Protein AF-0000000072650362 (afdb_homodimer)

Nearest PDB structures (foldseek):
  7ob9-assembly1_G  TM=7.330E-01  e=2.748E-08  Homo sapiens
  7aoe-assembly1_G  TM=6.328E-01  e=1.454E-05  Schizosaccharomyces pombe 972h-
  7aoh-assembly1_G  TM=6.065E-01  e=2.618E-04  Vaccinia virus GLV-1h68
  2a1a-assembly1_A  TM=7.579E-01  e=7.696E-03  Saccharomyces cerevisiae
  6rid-assembly1_G  TM=5.799E-01  e=8.846E-01  Vaccinia virus GLV-1h68

Sequence (348 aa):
MDLIRYNDAKKFLVDSLIEECIECRHITLGWQHSGNIGESIRRLVESSIGQFRKQISGVPIALGTIRLLKPIYILEDHNCMHVDFEVQMIVLKVQPGGEKCDGEGEKIISCKAKQVLKHGVVGTVFGNIGMVCSPAPHGIKENDVFKACFMGVKFKNSICQVQTIPLSIKRFSSMDLIRYNDAKKFLVDSLIEECIECRHITLGWQHSGNIGESIRRLVESSIGQFRKQISGVPIALGTIRLLKPIYILEDHNCMHVDFEVQMIVLKVQPGGEKCDGEGEKIISCKAKQVLKHGVVGTVFGNIGMVCSPAPHGIKENDVFKACFMGVKFKNSICQVQTIPLSIKRFSS

Radius of gyration: 24.15 Å; Cα contacts (8 Å, |Δi|>4): 806; chains: 2; bounding box: 40×81×48 Å

Solvent-accessible surface area (backbone atoms only — not comparable to full-atom values): 18679 Å² total; per-residue (Å²): 100,74,65,49,49,36,78,66,52,53,71,49,50,80,40,94,50,32,42,80,45,73,48,80,47,76,48,79,38,54,50,40,38,68,83,28,51,67,54,40,49,50,58,60,53,56,67,41,49,29,23,58,36,78,94,73,48,17,23,36,49,21,60,52,62,72,43,77,45,79,70,77,38,64,50,86,91,66,77,33,41,38,39,38,33,36,36,32,30,38,27,41,59,53,47,88,86,48,58,46,56,79,64,86,66,87,44,72,42,65,33,35,32,63,41,76,52,98,70,13,30,36,21,27,29,82,76,28,30,18,27,37,28,47,56,52,56,87,87,71,48,66,69,38,72,47,65,26,32,53,54,31,63,49,67,59,98,39,33,40,31,35,34,29,29,37,58,77,62,53,68,64,78,103,98,70,63,47,49,35,77,67,50,54,71,47,51,81,40,93,50,32,45,81,46,75,47,79,46,76,48,79,38,54,48,44,37,67,82,29,50,68,54,42,48,49,59,60,54,55,67,40,47,28,24,57,35,76,93,73,47,18,23,36,49,20,60,52,61,71,44,78,43,78,70,76,42,66,50,89,94,39,98,35,41,37,40,35,31,35,37,32,29,39,27,42,59,54,48,88,87,49,60,46,57,80,66,86,66,87,43,73,43,67,33,35,31,63,43,77,51,98,70,14,30,36,21,26,29,80,75,28,31,17,28,38,28,48,55,52,56,87,87,70,48,66,70,36,73,47,65,27,31,54,54,31,64,47,68,58,98,38,33,41,32,35,34,28,30,38,59,78,60,54,68,65,77,103

Secondary structure (DSSP, 8-state):
--PPPHHHHGGGGGSTTEEEEEEEEEEEE-GGGTT-HHHHHHHHHHTTTTB-BGGGTBEEEEEEEEEEEEEEEE-TTT-SEEEEEEEEEEEE---TT-----SSS--EEEEEEEEE-SS-EEEEETTTEEEEESSPPTT--TT-EEEEEEEEEEEETTEEEEEEEEHHHHHHH-/--PPPHHHHGGGGGSTTEEEEEEEEEEEE-GGGTT-HHHHHHHHHHTTTTB-BGGGTBEEEEEEEEEEEEEEEE-TT--SEEEEEEEEEEEE---TT-----SSS--EEEEEEEEE-SS-EEEEETTTEEEEESSPPTT--TT-EEEEEEEEEEEETTEEEEEEEEHHHHHHH-

Organism: Meloidogyne incognita (NCBI:txid6306)

pLDDT: mean 88.14, std 13.91, range [31.48, 98.62]

Foldseek 3Di:
DQADAQVRLVVCVVPPQKDKDKDKDKDWAACVCVVPVPVVVVVVVVVQAQFQDPRVQWHFRYKDDKAWDDDFDADPVPRITMTIIMIITITRRAHVVDDQVPPPDFDKFKWAFADQDPFWTWGDGSRHHIETEGPHPPPDDHGDIDIWTFGGWDDDVRRIYTYTYHPVVVVPVD/DQADAQVRLVVCVVPPQKDKDKDKDKDWAACVCVVPVPVVVVVVVVVQAQFQDPRVQWHFRYKDDKAWDDDFDADPVHNITMTIIMIITITRRAHVVDDQVPPPDFDKFKWAFADQDPFWTWGDGSRHHIETEGPHPPPDDHGDIDIWTFGGWDDDVRRIYTYTYHPVVVVPVD

Structure (mmCIF, N/CA/C/O backbone):
data_AF-0000000072650362-model_v1
#
loop_
_entity.id
_entity.type
_entity.pdbx_description
1 polymer 'Uncharacterized protein'
#
loop_
_atom_site.group_PDB
_atom_site.id
_atom_site.type_symbol
_atom_site.label_atom_id
_atom_site.label_alt_id
_atom_site.label_comp_id
_atom_site.label_asym_id
_atom_site.label_entity_id
_atom_site.label_seq_id
_atom_site.pdbx_PDB_ins_code
_atom_site.Cartn_x
_atom_site.Cartn_y
_atom_site.Cartn_z
_atom_site.occupancy
_atom_site.B_iso_or_equiv
_atom_site.auth_seq_id
_atom_site.auth_comp_id
_atom_site.auth_asym_id
_atom_site.auth_atom_id
_atom_site.pdbx_PDB_model_num
ATOM 1 N N . MET A 1 1 ? 5.465 1.83 11.195 1 49.28 1 MET A N 1
ATOM 2 C CA . MET A 1 1 ? 4.895 3.143 10.898 1 49.28 1 MET A CA 1
ATOM 3 C C . MET A 1 1 ? 4.219 3.734 12.125 1 49.28 1 MET A C 1
ATOM 5 O O . MET A 1 1 ? 3.574 3.016 12.891 1 49.28 1 MET A O 1
ATOM 9 N N . ASP A 1 2 ? 4.707 4.844 12.664 1 67.31 2 ASP A N 1
ATOM 10 C CA . ASP A 1 2 ? 4.203 5.523 13.852 1 67.31 2 ASP A CA 1
ATOM 11 C C . ASP A 1 2 ? 2.873 6.219 13.562 1 67.31 2 ASP A C 1
ATOM 13 O O . ASP A 1 2 ? 2.746 7.43 13.758 1 67.31 2 ASP A O 1
ATOM 17 N N . LEU A 1 3 ? 1.954 5.375 13.023 1 84 3 LEU A N 1
ATOM 18 C CA . LEU A 1 3 ? 0.632 5.934 12.766 1 84 3 LEU A CA 1
ATOM 19 C C . LEU A 1 3 ? -0.17 6.062 14.055 1 84 3 LEU A C 1
ATOM 21 O O . LEU A 1 3 ? -0.095 5.191 14.93 1 84 3 LEU A O 1
ATOM 25 N N . ILE A 1 4 ? -0.751 7.172 14.203 1 92.06 4 ILE A N 1
ATOM 26 C CA . ILE A 1 4 ? -1.614 7.344 15.367 1 92.06 4 ILE A CA 1
ATOM 27 C C . ILE A 1 4 ? -2.729 6.301 15.344 1 92.06 4 ILE A C 1
ATOM 29 O O . ILE A 1 4 ? -3.262 5.977 14.281 1 92.06 4 ILE A O 1
ATOM 33 N N . ARG A 1 5 ? -3.061 5.793 16.5 1 94.25 5 ARG A N 1
ATOM 34 C CA . ARG A 1 5 ? -4.125 4.805 16.625 1 94.25 5 ARG A CA 1
ATOM 35 C C . ARG A 1 5 ? -5.5 5.461 16.531 1 94.25 5 ARG A C 1
ATOM 37 O O . ARG A 1 5 ? -5.656 6.633 16.875 1 94.25 5 ARG A O 1
ATOM 44 N N . TYR A 1 6 ? -6.445 4.703 16.078 1 97.25 6 TYR A N 1
ATOM 45 C CA . TYR A 1 6 ? -7.812 5.164 15.875 1 97.25 6 TYR A CA 1
ATOM 46 C C . TYR A 1 6 ? -8.367 5.809 17.141 1 97.25 6 TYR A C 1
ATOM 48 O O . TYR A 1 6 ? -8.867 6.938 17.109 1 97.25 6 TYR A O 1
ATOM 56 N N . ASN A 1 7 ? -8.234 5.16 18.219 1 97.06 7 ASN A N 1
ATOM 57 C CA . ASN A 1 7 ? -8.805 5.652 19.469 1 97.06 7 ASN A CA 1
ATOM 58 C C . ASN A 1 7 ? -8.109 6.93 19.938 1 97.06 7 ASN A C 1
ATOM 60 O O . ASN A 1 7 ? -8.742 7.805 20.531 1 97.06 7 ASN A O 1
ATOM 64 N N . ASP A 1 8 ? -6.836 7.027 19.75 1 97.06 8 ASP A N 1
ATOM 65 C CA . ASP A 1 8 ? -6.117 8.25 20.094 1 97.06 8 ASP A CA 1
ATOM 66 C C . ASP A 1 8 ? -6.531 9.398 19.172 1 97.06 8 ASP A C 1
ATOM 68 O O . ASP A 1 8 ? -6.613 10.547 19.609 1 97.06 8 ASP A O 1
ATOM 72 N N . ALA A 1 9 ? -6.812 9.078 17.969 1 97.75 9 ALA A N 1
ATOM 73 C CA . ALA A 1 9 ? -7.156 10.094 16.984 1 97.75 9 ALA A CA 1
ATOM 74 C C . ALA A 1 9 ? -8.531 10.688 17.266 1 97.75 9 ALA A C 1
ATOM 76 O O . ALA A 1 9 ? -8.867 11.758 16.75 1 97.75 9 ALA A O 1
ATOM 77 N N . LYS A 1 10 ? -9.328 10.047 18 1 97.62 10 LYS A N 1
ATOM 78 C CA . LYS A 1 10 ? -10.672 10.539 18.312 1 97.62 10 LYS A CA 1
ATOM 79 C C . LYS A 1 10 ? -10.609 11.867 19.062 1 97.62 10 LYS A C 1
ATOM 81 O O . LYS A 1 10 ? -11.57 12.641 19.031 1 97.62 10 LYS A O 1
ATOM 86 N N . LYS A 1 11 ? -9.508 12.125 19.75 1 97.25 11 LYS A N 1
ATOM 87 C CA . LYS A 1 11 ? -9.344 13.398 20.453 1 97.25 11 LYS A CA 1
ATOM 88 C C . LYS A 1 11 ? -9.453 14.578 19.5 1 97.25 11 LYS A C 1
ATOM 90 O O . LYS A 1 11 ? -9.773 15.695 19.906 1 97.25 11 LYS A O 1
ATOM 95 N N . PHE A 1 12 ? -9.211 14.312 18.25 1 96.94 12 PHE A N 1
ATOM 96 C CA . PHE A 1 12 ? -9.242 15.391 17.266 1 96.94 12 PHE A CA 1
ATOM 97 C C . PHE A 1 12 ? -10.672 15.695 16.844 1 96.94 12 PHE A C 1
ATOM 99 O O . PHE A 1 12 ? -10.922 16.688 16.156 1 96.94 12 PHE A O 1
ATOM 106 N N . LEU A 1 13 ? -11.641 14.922 17.219 1 97.25 13 LEU A N 1
ATOM 107 C CA . LEU A 1 13 ? -13.023 15.086 16.781 1 97.25 13 LEU A CA 1
ATOM 108 C C . LEU A 1 13 ? -13.609 16.391 17.312 1 97.25 13 LEU A C 1
ATOM 110 O O . LEU A 1 13 ? -14.648 16.844 16.844 1 97.25 13 LEU A O 1
ATOM 114 N N . VAL A 1 14 ? -12.945 16.984 18.297 1 95.25 14 VAL A N 1
ATOM 115 C CA . VAL A 1 14 ? -13.383 18.281 18.844 1 95.25 14 VAL A CA 1
ATOM 116 C C . VAL A 1 14 ? -13.203 19.359 17.781 1 95.25 14 VAL A C 1
ATOM 118 O O . VAL A 1 14 ? -13.875 20.391 17.812 1 95.25 14 VAL A O 1
ATOM 121 N N . ASP A 1 15 ? -12.297 19.125 16.859 1 93.12 15 ASP A N 1
ATOM 122 C CA . ASP A 1 15 ? -12.023 20.078 15.781 1 93.12 15 ASP A CA 1
ATOM 123 C C . ASP A 1 15 ? -13.086 19.984 14.688 1 93.12 15 ASP A C 1
ATOM 125 O O . ASP A 1 15 ? -13.461 18.891 14.273 1 93.12 15 ASP A O 1
ATOM 129 N N . SER A 1 16 ? -13.531 21.125 14.164 1 92.56 16 SER A N 1
ATOM 130 C CA . SER A 1 16 ? -14.625 21.188 13.203 1 92.56 16 SER A CA 1
ATOM 131 C C . SER A 1 16 ? -14.234 20.578 11.859 1 92.56 16 SER A C 1
ATOM 133 O O . SER A 1 16 ? -15.094 20.266 11.031 1 92.56 16 SER A O 1
ATOM 135 N N . LEU A 1 17 ? -12.961 20.328 11.641 1 93.38 17 LEU A N 1
ATOM 136 C CA . LEU A 1 17 ? -12.492 19.812 10.367 1 93.38 17 LEU A CA 1
ATOM 137 C C . LEU A 1 17 ? -12.438 18.281 10.398 1 93.38 17 LEU A C 1
ATOM 139 O O . LEU A 1 17 ? -12.203 17.641 9.367 1 93.38 17 LEU A O 1
ATOM 143 N N . ILE A 1 18 ? -12.57 17.719 11.602 1 96.56 18 ILE A N 1
ATOM 144 C CA . ILE A 1 18 ? -12.344 16.281 11.773 1 96.56 18 ILE A CA 1
ATOM 145 C C . ILE A 1 18 ? -13.672 15.57 11.977 1 96.56 18 ILE A C 1
ATOM 147 O O . ILE A 1 18 ? -14.516 16.016 12.758 1 96.56 18 ILE A O 1
ATOM 151 N N . GLU A 1 19 ? -13.797 14.531 11.203 1 97.81 19 GLU A N 1
ATOM 152 C CA . GLU A 1 19 ? -15.016 13.727 11.312 1 97.81 19 GLU A CA 1
ATOM 153 C C . GLU A 1 19 ? -14.688 12.234 11.344 1 97.81 19 GLU A C 1
ATOM 155 O O . GLU A 1 19 ? -13.648 11.812 10.836 1 97.81 19 GLU A O 1
ATOM 160 N N . GLU A 1 20 ? -15.609 11.453 11.992 1 98.31 20 GLU A N 1
ATOM 161 C CA . GLU A 1 20 ? -15.57 10 11.898 1 98.31 20 GLU A CA 1
ATOM 162 C C . GLU A 1 20 ? -16.438 9.5 10.742 1 98.31 20 GLU A C 1
ATOM 164 O O . GLU A 1 20 ? -17.578 9.914 10.586 1 98.31 20 GLU A O 1
ATOM 169 N N . CYS A 1 21 ? -15.82 8.672 9.906 1 97.19 21 CYS A N 1
ATOM 170 C CA . CYS A 1 21 ? -16.531 8.211 8.719 1 97.19 21 CYS A CA 1
ATOM 171 C C . CYS A 1 21 ? -16.359 6.707 8.531 1 97.19 21 CYS A C 1
ATOM 173 O O . CYS A 1 21 ? -15.445 6.105 9.094 1 97.19 21 CYS A O 1
ATOM 175 N N . ILE A 1 22 ? -17.297 6.164 7.871 1 97.62 22 ILE A N 1
ATOM 176 C CA . ILE A 1 22 ? -17.203 4.789 7.395 1 97.62 22 ILE A CA 1
ATOM 177 C C . ILE A 1 22 ? -17.234 4.766 5.867 1 97.62 22 ILE A C 1
ATOM 179 O O . ILE A 1 22 ? -18.094 5.391 5.25 1 97.62 22 ILE A O 1
ATOM 183 N N . GLU A 1 23 ? -16.312 4.148 5.281 1 97.69 23 GLU A N 1
ATOM 184 C CA . GLU A 1 23 ? -16.25 4.023 3.826 1 97.69 23 GLU A CA 1
ATOM 185 C C . GLU A 1 23 ? -16.375 2.566 3.393 1 97.69 23 GLU A C 1
ATOM 187 O O . GLU A 1 23 ? -15.766 1.68 3.992 1 97.69 23 GLU A O 1
ATOM 192 N N . CYS A 1 24 ? -17.219 2.318 2.379 1 97 24 CYS A N 1
ATOM 193 C CA . CYS A 1 24 ? -17.266 1.014 1.728 1 97 24 CYS A CA 1
ATOM 194 C C . CYS A 1 24 ? -16.312 0.961 0.54 1 97 24 CYS A C 1
ATOM 196 O O . CYS A 1 24 ? -16.375 1.808 -0.354 1 97 24 CYS A O 1
ATOM 198 N N . ARG A 1 25 ? -15.484 -0.009 0.586 1 96.62 25 ARG A N 1
ATOM 199 C CA . ARG A 1 25 ? -14.492 -0.145 -0.477 1 96.62 25 ARG A CA 1
ATOM 200 C C . ARG A 1 25 ? -14.547 -1.536 -1.101 1 96.62 25 ARG A C 1
ATOM 202 O O . ARG A 1 25 ? -15.094 -2.469 -0.505 1 96.62 25 ARG A O 1
ATOM 209 N N . HIS A 1 26 ? -14.109 -1.59 -2.334 1 94.75 26 HIS A N 1
ATOM 210 C CA . HIS A 1 26 ? -13.906 -2.836 -3.064 1 94.75 26 HIS A CA 1
ATOM 211 C C . HIS A 1 26 ? -12.438 -3.014 -3.443 1 94.75 26 HIS A C 1
ATOM 213 O O . HIS A 1 26 ? -11.781 -2.062 -3.875 1 94.75 26 HIS A O 1
ATOM 219 N N . ILE A 1 27 ? -11.914 -4.168 -3.213 1 93.62 27 ILE A N 1
ATOM 220 C CA . ILE A 1 27 ? -10.539 -4.426 -3.621 1 93.62 27 ILE A CA 1
ATOM 221 C C . ILE A 1 27 ? -10.438 -5.809 -4.262 1 93.62 27 ILE A C 1
ATOM 223 O O . ILE A 1 27 ? -11.188 -6.723 -3.895 1 93.62 27 ILE A O 1
ATOM 227 N N . THR A 1 28 ? -9.578 -5.875 -5.27 1 92.38 28 THR A N 1
ATOM 228 C CA . THR A 1 28 ? -9.195 -7.148 -5.867 1 92.38 28 THR A CA 1
ATOM 229 C C . THR A 1 28 ? -7.863 -7.633 -5.301 1 92.38 28 THR A C 1
ATOM 231 O O . THR A 1 28 ? -6.875 -6.895 -5.309 1 92.38 28 THR A O 1
ATOM 234 N N . LEU A 1 29 ? -7.828 -8.859 -4.77 1 92.06 29 LEU A N 1
ATOM 235 C CA . LEU A 1 29 ? -6.633 -9.422 -4.148 1 92.06 29 LEU A CA 1
ATOM 236 C C . LEU A 1 29 ? -6.195 -10.695 -4.863 1 92.06 29 LEU A C 1
ATOM 238 O O . LEU A 1 29 ? -7.031 -11.516 -5.25 1 92.06 29 LEU A O 1
ATOM 242 N N . GLY A 1 30 ? -4.918 -10.805 -5.059 1 90.12 30 GLY A N 1
ATOM 243 C CA . GLY A 1 30 ? -4.395 -12.078 -5.512 1 90.12 30 GLY A CA 1
ATOM 244 C C . GLY A 1 30 ? -4.445 -13.156 -4.445 1 90.12 30 GLY A C 1
ATOM 245 O O . GLY A 1 30 ? -4.75 -12.875 -3.283 1 90.12 30 GLY A O 1
ATOM 246 N N . TRP A 1 31 ? -4.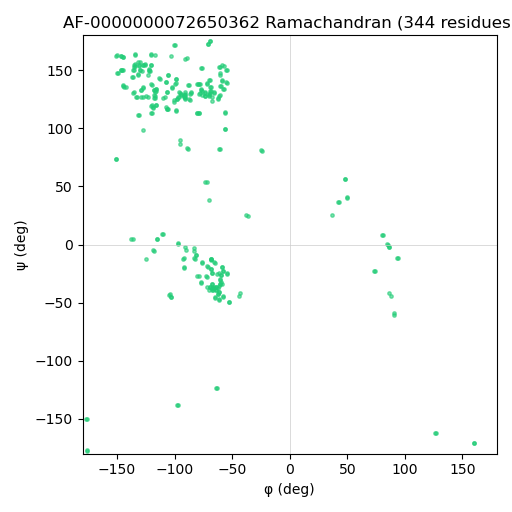156 -14.266 -4.785 1 88.5 31 TRP A N 1
ATOM 247 C CA . TRP A 1 31 ? -4.32 -15.422 -3.906 1 88.5 31 TRP A CA 1
ATOM 248 C C . TRP A 1 31 ? -3.219 -15.469 -2.854 1 88.5 31 TRP A C 1
ATOM 250 O O . TRP A 1 31 ? -3.316 -16.203 -1.872 1 88.5 31 TRP A O 1
ATOM 260 N N . GLN A 1 32 ? -2.133 -14.688 -3.068 1 84.12 32 GLN A N 1
ATOM 261 C CA . GLN A 1 32 ? -1.099 -14.57 -2.045 1 84.12 32 GLN A CA 1
ATOM 262 C C . GLN A 1 32 ? -1.676 -14.031 -0.739 1 84.12 32 GLN A C 1
ATOM 264 O O . GLN A 1 32 ? -1.082 -14.211 0.327 1 84.12 32 GLN A O 1
ATOM 269 N N . HIS A 1 33 ? -2.809 -13.422 -0.833 1 89.62 33 HIS A N 1
ATOM 270 C CA . HIS A 1 33 ? -3.408 -12.789 0.335 1 89.62 33 HIS A CA 1
ATOM 271 C C . HIS A 1 33 ? -4.438 -13.703 0.991 1 89.62 33 HIS A C 1
ATOM 273 O O . HIS A 1 33 ? -5.059 -13.328 1.991 1 89.62 33 HIS A O 1
ATOM 279 N N . SER A 1 34 ? -4.691 -14.891 0.535 1 86.88 34 SER A N 1
ATOM 280 C CA . SER A 1 34 ? -5.805 -15.742 0.943 1 86.88 34 SER A CA 1
ATOM 281 C C . SER A 1 34 ? -5.645 -16.219 2.385 1 86.88 34 SER A C 1
ATOM 283 O O . SER A 1 34 ? -6.625 -16.547 3.047 1 86.88 34 SER A O 1
ATOM 285 N 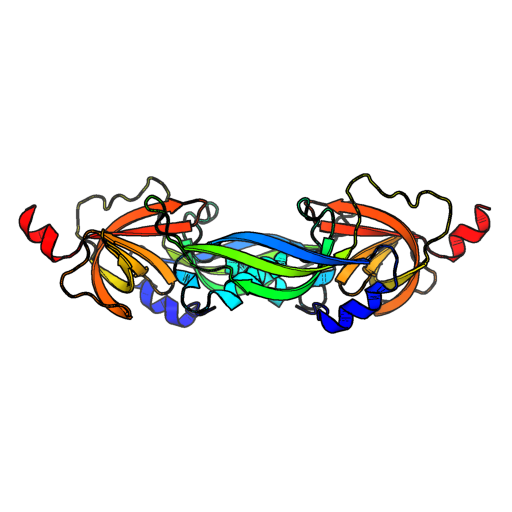N . GLY A 1 35 ? -4.488 -16.203 2.914 1 82.12 35 GLY A N 1
ATOM 286 C CA . GLY A 1 35 ? -4.266 -16.703 4.258 1 82.12 35 GLY A CA 1
ATOM 287 C C . GLY A 1 35 ? -4.652 -15.719 5.34 1 82.12 35 GLY A C 1
ATOM 288 O O . GLY A 1 35 ? -4.93 -16.109 6.477 1 82.12 35 GLY A O 1
ATOM 289 N N . ASN A 1 36 ? -4.605 -14.492 5.031 1 86.44 36 ASN A N 1
ATOM 290 C CA . ASN A 1 36 ? -4.953 -13.445 5.984 1 86.44 36 ASN A CA 1
ATOM 291 C C . ASN A 1 36 ? -5.508 -12.211 5.281 1 86.44 36 ASN A C 1
ATOM 293 O O . ASN A 1 36 ? -4.875 -11.156 5.281 1 86.44 36 ASN A O 1
ATOM 297 N N . ILE A 1 37 ? -6.633 -12.391 4.871 1 88.44 37 ILE A N 1
ATOM 298 C CA . ILE A 1 37 ? -7.262 -11.375 4.031 1 88.44 37 ILE A CA 1
ATOM 299 C C . ILE A 1 37 ? -7.445 -10.086 4.836 1 88.44 37 ILE A C 1
ATOM 301 O O . ILE A 1 37 ? -7.199 -8.992 4.328 1 88.44 37 ILE A O 1
ATOM 305 N N . GLY A 1 38 ? -7.805 -10.188 6.109 1 88.69 38 GLY A N 1
ATOM 306 C CA . GLY A 1 38 ? -8.023 -9.016 6.953 1 88.69 38 GLY A CA 1
ATOM 307 C C . GLY A 1 38 ? -6.777 -8.164 7.121 1 88.69 38 GLY A C 1
ATOM 308 O O . GLY A 1 38 ? -6.828 -6.949 6.945 1 88.69 38 GLY A O 1
ATOM 309 N N . GLU A 1 39 ? -5.738 -8.812 7.414 1 89.62 39 GLU A N 1
ATOM 310 C CA . GLU A 1 39 ? -4.48 -8.102 7.605 1 89.62 39 GLU A CA 1
ATOM 311 C C . GLU A 1 39 ? -3.986 -7.488 6.301 1 89.62 39 GLU A C 1
ATOM 313 O O . GLU A 1 39 ? -3.443 -6.383 6.293 1 89.62 39 GLU A O 1
ATOM 318 N N . SER A 1 40 ? -4.188 -8.242 5.281 1 90.38 40 SER A N 1
ATOM 319 C CA . SER A 1 40 ? -3.777 -7.734 3.975 1 90.38 40 SER A CA 1
ATOM 320 C C . SER A 1 40 ? -4.551 -6.473 3.605 1 90.38 40 SER A C 1
ATOM 322 O O . SER A 1 40 ? -3.965 -5.496 3.133 1 90.38 40 SER A O 1
ATOM 324 N N . ILE A 1 41 ? -5.746 -6.504 3.852 1 93.19 41 ILE A N 1
ATOM 325 C CA . ILE A 1 41 ? -6.594 -5.355 3.553 1 93.19 41 ILE A CA 1
ATOM 326 C C . ILE A 1 41 ? -6.18 -4.164 4.414 1 93.19 41 ILE A C 1
ATOM 328 O O . ILE A 1 41 ? -6.07 -3.039 3.92 1 93.19 41 ILE A O 1
ATOM 332 N N . ARG A 1 42 ? -5.977 -4.43 5.668 1 93 42 ARG A N 1
ATOM 333 C CA . ARG A 1 42 ? -5.578 -3.342 6.555 1 93 42 ARG A CA 1
ATOM 334 C C . ARG A 1 42 ? -4.293 -2.682 6.066 1 93 42 ARG A C 1
ATOM 336 O O . ARG A 1 42 ? -4.207 -1.453 6 1 93 42 ARG A O 1
ATOM 343 N N . ARG A 1 43 ? -3.363 -3.494 5.691 1 90 43 ARG A N 1
ATOM 344 C CA . ARG A 1 43 ? -2.094 -2.961 5.207 1 90 43 ARG A CA 1
ATOM 345 C C . ARG A 1 43 ? -2.297 -2.113 3.957 1 90 43 ARG A C 1
ATOM 347 O O . ARG A 1 43 ? -1.69 -1.049 3.816 1 90 43 ARG A O 1
ATOM 354 N N . LEU A 1 44 ? -3.125 -2.586 3.127 1 91.62 44 LEU A N 1
ATOM 355 C CA . LEU A 1 44 ? -3.369 -1.869 1.88 1 91.62 44 LEU A CA 1
ATOM 356 C C . LEU A 1 44 ? -4.102 -0.559 2.141 1 91.62 44 LEU A C 1
ATOM 358 O O . LEU A 1 44 ? -3.789 0.466 1.528 1 91.62 44 LEU A O 1
ATOM 362 N N . VAL A 1 45 ? -4.969 -0.564 3.064 1 94.56 45 VAL A N 1
ATOM 363 C CA . VAL A 1 45 ? -5.777 0.617 3.352 1 94.56 45 VAL A CA 1
ATOM 364 C C . VAL A 1 45 ? -4.941 1.637 4.125 1 94.56 45 VAL A C 1
ATOM 366 O O . VAL A 1 45 ? -5.141 2.846 3.982 1 94.56 45 VAL A O 1
ATOM 369 N N . GLU A 1 46 ? -4.062 1.155 4.918 1 92.56 46 GLU A N 1
ATOM 370 C CA . GLU A 1 46 ? -3.211 2.035 5.719 1 92.56 46 GLU A CA 1
ATOM 371 C C . GLU A 1 46 ? -2.395 2.967 4.828 1 92.56 46 GLU A C 1
ATOM 373 O O . GLU A 1 46 ? -2.035 4.07 5.242 1 92.56 46 GLU A O 1
ATOM 378 N N . SER A 1 47 ? -2.172 2.514 3.674 1 91.88 47 SER A N 1
ATOM 379 C CA . SER A 1 47 ? -1.396 3.35 2.762 1 91.88 47 SER A CA 1
ATOM 380 C C . SER A 1 47 ? -2.178 4.594 2.354 1 91.88 47 SER A C 1
ATOM 382 O O . SER A 1 47 ? -1.605 5.543 1.816 1 91.88 47 SER A O 1
ATOM 384 N N . SER A 1 48 ? -3.41 4.637 2.627 1 93.56 48 SER A N 1
ATOM 385 C CA . SER A 1 48 ? -4.234 5.785 2.264 1 93.56 48 SER A CA 1
ATOM 386 C C . SER A 1 48 ? -4.117 6.898 3.299 1 93.56 48 SER A C 1
ATOM 388 O O . SER A 1 48 ? -4.555 8.023 3.059 1 93.56 48 SER A O 1
ATOM 390 N N . ILE A 1 49 ? -3.537 6.602 4.402 1 94.69 49 ILE A N 1
ATOM 391 C CA . ILE A 1 49 ? -3.4 7.609 5.445 1 94.69 49 ILE A CA 1
ATOM 392 C C . ILE A 1 49 ? -2.572 8.781 4.922 1 94.69 49 ILE A C 1
ATOM 394 O O . ILE A 1 49 ? -1.5 8.586 4.344 1 94.69 49 ILE A O 1
ATOM 398 N N . GLY A 1 50 ? -3.133 9.969 5.086 1 95 50 GLY A N 1
ATOM 399 C CA . GLY A 1 50 ? -2.439 11.164 4.648 1 95 50 GLY A CA 1
ATOM 400 C C . GLY A 1 50 ? -2.684 11.5 3.188 1 95 50 GLY A C 1
ATOM 401 O O . GLY A 1 50 ? -2.225 12.531 2.693 1 95 50 GLY A O 1
ATOM 402 N N . GLN A 1 51 ? -3.459 10.602 2.543 1 95.25 51 GLN A N 1
ATOM 403 C CA . GLN A 1 51 ? -3.768 10.812 1.133 1 95.25 51 GLN A CA 1
ATOM 404 C C . GLN A 1 51 ? -5.219 11.242 0.946 1 95.25 51 GLN A C 1
ATOM 406 O O . GLN A 1 51 ? -6.121 10.703 1.591 1 95.25 51 GLN A O 1
ATOM 411 N N . PHE A 1 52 ? -5.383 12.18 0.044 1 95.75 52 PHE A N 1
ATOM 412 C CA . PHE A 1 52 ? -6.742 12.625 -0.253 1 95.75 52 PHE A CA 1
ATOM 413 C C . PHE A 1 52 ? -7.543 11.5 -0.905 1 95.75 52 PHE A C 1
ATOM 415 O O . PHE A 1 52 ? -7.059 10.836 -1.825 1 95.75 52 PHE A O 1
ATOM 422 N N . ARG A 1 53 ? -8.711 11.273 -0.384 1 96 53 ARG A N 1
ATOM 423 C CA . ARG A 1 53 ? -9.656 10.328 -0.967 1 96 53 ARG A CA 1
ATOM 424 C C . ARG A 1 53 ? -10.922 11.047 -1.436 1 96 53 ARG A C 1
ATOM 426 O O . ARG A 1 53 ? -11.633 11.648 -0.631 1 96 53 ARG A O 1
ATOM 433 N N . LYS A 1 54 ? -11.18 10.945 -2.66 1 93.62 54 LYS A N 1
ATOM 434 C CA . LYS A 1 54 ? -12.328 11.617 -3.258 1 93.62 54 LYS A CA 1
ATOM 435 C C . LYS A 1 54 ? -13.641 11.047 -2.729 1 93.62 54 LYS A C 1
ATOM 437 O O . LYS A 1 54 ? -14.602 11.781 -2.494 1 93.62 54 LYS A O 1
ATOM 442 N N . GLN A 1 55 ? -13.68 9.711 -2.496 1 94.81 55 GLN A N 1
ATOM 443 C CA . GLN A 1 55 ? -14.906 9.016 -2.104 1 94.81 55 GLN A CA 1
ATOM 444 C C . GLN A 1 55 ? -15.445 9.562 -0.785 1 94.81 55 GLN A C 1
ATOM 446 O O . GLN A 1 55 ? -16.656 9.602 -0.575 1 94.81 55 GLN A O 1
ATOM 451 N N . ILE A 1 56 ? -14.578 10.016 0.046 1 96 56 ILE A N 1
ATOM 452 C CA . ILE A 1 56 ? -15.039 10.531 1.332 1 96 56 ILE A CA 1
ATOM 453 C C . ILE A 1 56 ? -14.75 12.023 1.43 1 96 56 ILE A C 1
ATOM 455 O O . ILE A 1 56 ? -14.945 12.633 2.482 1 96 56 ILE A O 1
ATOM 459 N N . SER A 1 57 ? -14.258 12.609 0.39 1 94.12 57 SER A N 1
ATOM 460 C CA . SER A 1 57 ? -13.898 14.023 0.344 1 94.12 57 SER A CA 1
ATOM 461 C C . SER A 1 57 ? -13.062 14.414 1.558 1 94.12 57 SER A C 1
ATOM 463 O O . SER A 1 57 ? -13.414 15.352 2.277 1 94.12 57 SER A O 1
ATOM 465 N N . GLY A 1 58 ? -11.945 13.688 1.717 1 96.19 58 GLY A N 1
ATOM 466 C CA . GLY A 1 58 ? -11.133 13.953 2.891 1 96.19 58 GLY A CA 1
ATOM 467 C C . GLY A 1 58 ? -9.852 13.141 2.928 1 96.19 58 GLY A C 1
ATOM 468 O O . GLY A 1 58 ? -9.547 12.414 1.982 1 96.19 58 GLY A O 1
ATOM 469 N N . VAL A 1 59 ? -9.125 13.336 4.02 1 96.94 59 VAL A N 1
ATOM 470 C CA . VAL A 1 59 ? -7.824 12.711 4.219 1 96.94 59 VAL A CA 1
ATOM 471 C C . VAL A 1 59 ? -7.852 11.836 5.469 1 96.94 59 VAL A C 1
ATOM 473 O O . VAL A 1 59 ? -7.961 12.344 6.59 1 96.94 59 VAL A O 1
ATOM 476 N N . PRO A 1 60 ? -7.73 10.508 5.281 1 97.31 60 PRO A N 1
ATOM 477 C CA . PRO A 1 60 ? -7.703 9.648 6.465 1 97.31 60 PRO A CA 1
ATOM 478 C C . PRO A 1 60 ? -6.539 9.961 7.398 1 97.31 60 PRO A C 1
ATOM 480 O O . PRO A 1 60 ? -5.41 10.156 6.941 1 97.31 60 PRO A O 1
ATOM 483 N N . ILE A 1 61 ? -6.801 10 8.68 1 97.44 61 ILE A N 1
ATOM 484 C CA . ILE A 1 61 ? -5.82 10.219 9.734 1 97.44 61 ILE A CA 1
ATOM 485 C C . ILE A 1 61 ? -5.496 8.891 10.422 1 97.44 61 ILE A C 1
ATOM 487 O O . ILE A 1 61 ? -4.328 8.57 10.641 1 97.44 61 ILE A O 1
ATOM 491 N N . ALA A 1 62 ? -6.535 8.172 10.703 1 97.38 62 ALA A N 1
ATOM 492 C CA . ALA A 1 62 ? -6.41 6.906 11.422 1 97.38 62 ALA A CA 1
ATOM 493 C C . ALA A 1 62 ? -7.504 5.926 11.008 1 97.38 62 ALA A C 1
ATOM 495 O O . ALA A 1 62 ? -8.625 6.336 10.695 1 97.38 62 ALA A O 1
ATOM 496 N N . LEU A 1 63 ? -7.105 4.695 11.055 1 96.88 63 LEU A N 1
ATOM 497 C CA . LEU A 1 63 ? -8.047 3.643 10.688 1 96.88 63 LEU A CA 1
ATOM 498 C C . LEU A 1 63 ? -8.609 2.963 11.93 1 96.88 63 LEU A C 1
ATOM 500 O O . LEU A 1 63 ? -7.879 2.691 12.883 1 96.88 63 LEU A O 1
ATOM 504 N N . GLY A 1 64 ? -9.906 2.779 11.891 1 97.19 64 GLY A N 1
ATOM 505 C CA . GLY A 1 64 ? -10.57 1.983 12.906 1 97.19 64 GLY A CA 1
ATOM 506 C C . GLY A 1 64 ? -10.82 0.552 12.477 1 97.19 64 GLY A C 1
ATOM 507 O O . GLY A 1 64 ? -9.945 -0.088 11.891 1 97.19 64 GLY A O 1
ATOM 508 N N . THR A 1 65 ? -11.93 0.044 12.758 1 96.75 65 THR A N 1
ATOM 509 C CA . THR A 1 65 ? -12.297 -1.335 12.461 1 96.75 65 THR A CA 1
ATOM 510 C C . THR A 1 65 ? -12.523 -1.522 10.961 1 96.75 65 THR A C 1
ATOM 512 O O . THR A 1 65 ? -13.102 -0.656 10.297 1 96.75 65 THR A O 1
ATOM 515 N N . ILE A 1 66 ? -12.031 -2.645 10.5 1 95.62 66 ILE A N 1
ATOM 516 C CA . ILE A 1 66 ? -12.328 -3.09 9.148 1 95.62 66 ILE A CA 1
ATOM 517 C C . ILE A 1 66 ? -13.242 -4.309 9.195 1 95.62 66 ILE A C 1
ATOM 519 O O . ILE A 1 66 ? -12.938 -5.297 9.859 1 95.62 66 ILE A O 1
ATOM 523 N N . ARG A 1 67 ? -14.32 -4.191 8.492 1 95.25 67 ARG A N 1
ATOM 524 C CA . ARG A 1 67 ? -15.297 -5.273 8.461 1 95.25 67 ARG A CA 1
ATOM 525 C C . ARG A 1 67 ? -15.469 -5.816 7.043 1 95.25 67 ARG A C 1
ATOM 527 O O . ARG A 1 67 ? -15.859 -5.078 6.137 1 95.25 67 ARG A O 1
ATOM 534 N N . LEU A 1 68 ? -15.156 -7.055 6.855 1 93.06 68 LEU A N 1
ATOM 535 C CA . LEU A 1 68 ? -15.375 -7.699 5.566 1 93.06 68 LEU A CA 1
ATOM 536 C C . LEU A 1 68 ? -16.859 -7.898 5.305 1 93.06 68 LEU A C 1
ATOM 538 O O . LEU A 1 68 ? -17.594 -8.344 6.188 1 93.06 68 LEU A O 1
ATOM 542 N N . LEU A 1 69 ? -17.25 -7.426 4.078 1 90.25 69 LEU A N 1
ATOM 543 C CA . LEU A 1 69 ? -18.641 -7.613 3.705 1 90.25 69 LEU A CA 1
ATOM 544 C C . LEU A 1 69 ? -18.812 -8.875 2.861 1 90.25 69 LEU A C 1
ATOM 546 O O . LEU A 1 69 ? -18.156 -9.031 1.835 1 90.25 69 LEU A O 1
ATOM 550 N N . LYS A 1 70 ? -19 -10.094 3.424 1 74.31 70 LYS A N 1
ATOM 551 C CA . LYS A 1 70 ? -19.141 -11.406 2.797 1 74.31 70 LYS A CA 1
ATOM 552 C C . LYS A 1 70 ? -20.312 -11.414 1.807 1 74.31 70 LYS A C 1
ATOM 554 O O . LYS A 1 70 ? -21.219 -10.578 1.892 1 74.31 70 LYS A O 1
ATOM 559 N N . PRO A 1 71 ? -19.984 -12.398 0.887 1 75.88 71 PRO A N 1
ATOM 560 C CA . PRO A 1 71 ? -18.875 -13.344 0.752 1 75.88 71 PRO A CA 1
ATOM 561 C C . PRO A 1 71 ? -17.719 -12.781 -0.073 1 75.88 71 PRO A C 1
ATOM 563 O O . PRO A 1 71 ? -17.875 -11.773 -0.766 1 75.88 71 PRO A O 1
ATOM 566 N N . ILE A 1 72 ? -16.547 -13.336 0.075 1 78 72 ILE A N 1
ATOM 567 C CA . ILE A 1 72 ? -15.469 -13.219 -0.899 1 78 72 ILE A CA 1
ATOM 568 C C . ILE A 1 72 ? -15.844 -13.953 -2.182 1 78 72 ILE A C 1
ATOM 570 O O . ILE A 1 72 ? -16.297 -15.094 -2.137 1 78 72 ILE A O 1
ATOM 574 N N . TYR A 1 73 ? -15.805 -13.234 -3.201 1 78.38 73 TYR A N 1
ATOM 575 C CA . TYR A 1 73 ? -16.219 -13.93 -4.414 1 78.38 73 TYR A CA 1
ATOM 576 C C . TYR A 1 73 ? -15.125 -13.883 -5.473 1 78.38 73 TYR A C 1
ATOM 578 O O . TYR A 1 73 ? -14.234 -13.023 -5.418 1 78.38 73 TYR A O 1
ATOM 586 N N . ILE A 1 74 ? -15.094 -14.93 -6.184 1 80.19 74 ILE A N 1
ATOM 587 C CA . ILE A 1 74 ? -14.172 -15.078 -7.301 1 80.19 74 ILE A CA 1
ATOM 588 C C . ILE A 1 74 ? -14.93 -14.938 -8.617 1 80.19 74 ILE A C 1
ATOM 590 O O . ILE A 1 74 ? -15.914 -15.648 -8.859 1 80.19 74 ILE A O 1
ATOM 594 N N . LEU A 1 75 ? -14.547 -13.867 -9.391 1 74.75 75 LEU A N 1
ATOM 595 C CA . LEU A 1 75 ? -15.18 -13.711 -10.695 1 74.75 75 LEU A CA 1
ATOM 596 C C . LEU A 1 75 ? -14.609 -14.703 -11.703 1 74.75 75 LEU A C 1
ATOM 598 O O . LEU A 1 75 ? -13.398 -14.938 -11.719 1 74.75 75 LEU A O 1
ATOM 602 N N . GLU A 1 76 ? -15.406 -15.344 -12.289 1 65.38 76 GLU A N 1
ATOM 603 C CA . GLU A 1 76 ? -15.078 -16.438 -13.203 1 65.38 76 GLU A CA 1
ATOM 604 C C . GLU A 1 76 ? -13.906 -16.062 -14.109 1 65.38 76 GLU A C 1
ATOM 606 O O . GLU A 1 76 ? -12.961 -16.828 -14.273 1 65.38 76 GLU A O 1
ATOM 611 N N . ASP A 1 77 ? -13.805 -14.844 -14.656 1 68.81 77 ASP A N 1
ATOM 612 C CA . ASP A 1 77 ? -12.82 -14.492 -15.672 1 68.81 77 ASP A CA 1
ATOM 613 C C . ASP A 1 77 ? -11.547 -13.945 -15.031 1 68.81 77 ASP A C 1
ATOM 615 O O . ASP A 1 77 ? -10.516 -13.82 -15.695 1 68.81 77 ASP A O 1
ATOM 619 N N . HIS A 1 78 ? -11.422 -13.781 -13.711 1 72.25 78 HIS A N 1
ATOM 620 C CA . HIS A 1 78 ? -10.281 -13.062 -13.156 1 72.25 78 HIS A CA 1
ATOM 621 C C . HIS A 1 78 ? -9.539 -13.914 -12.133 1 72.25 78 HIS A C 1
ATOM 623 O O . HIS A 1 78 ? -8.32 -13.781 -11.977 1 72.25 78 HIS A O 1
ATOM 629 N N . ASN A 1 79 ? -10.141 -15 -11.734 1 81.88 79 ASN A N 1
ATOM 630 C CA . ASN A 1 79 ? -9.625 -15.93 -10.734 1 81.88 79 ASN A CA 1
ATOM 631 C C . ASN A 1 79 ? -8.898 -15.203 -9.609 1 81.88 79 ASN A C 1
ATOM 633 O O . ASN A 1 79 ? -7.832 -15.641 -9.172 1 81.88 79 ASN A O 1
ATOM 637 N N . CYS A 1 80 ? -9.195 -13.93 -9.32 1 89.19 80 CYS A N 1
ATOM 638 C CA . CYS A 1 80 ? -8.758 -13.172 -8.156 1 89.19 80 CYS A CA 1
ATOM 639 C C . CYS A 1 80 ? -9.883 -13.047 -7.133 1 89.19 80 CYS A C 1
ATOM 641 O O . CYS A 1 80 ? -11.039 -13.344 -7.438 1 89.19 80 CYS A O 1
ATOM 643 N N . MET A 1 81 ? -9.5 -12.727 -5.992 1 90.75 81 MET A N 1
ATOM 644 C CA . MET A 1 81 ? -10.484 -12.539 -4.93 1 90.75 81 MET A CA 1
ATOM 645 C C . MET A 1 81 ? -11.031 -11.109 -4.941 1 90.75 81 MET A C 1
ATOM 647 O O . MET A 1 81 ? -10.266 -10.148 -4.965 1 90.75 81 MET A O 1
ATOM 651 N N . HIS A 1 82 ? -12.305 -10.992 -5.035 1 91.94 82 HIS A N 1
ATOM 652 C CA . HIS A 1 82 ? -12.992 -9.719 -4.883 1 91.94 82 HIS A CA 1
ATOM 653 C C . HIS A 1 82 ? -13.602 -9.578 -3.492 1 91.94 82 HIS A C 1
ATOM 655 O O . HIS A 1 82 ? -14.406 -10.422 -3.076 1 91.94 82 HIS A O 1
ATOM 661 N N . VAL A 1 83 ? -13.195 -8.562 -2.869 1 93.5 83 VAL A N 1
ATOM 662 C CA . VAL A 1 83 ? -13.586 -8.414 -1.471 1 93.5 83 VAL A CA 1
ATOM 663 C C . VAL A 1 83 ? -14.211 -7.043 -1.248 1 93.5 83 VAL A C 1
ATOM 665 O O . VAL A 1 83 ? -13.633 -6.023 -1.633 1 93.5 83 VAL A O 1
ATOM 668 N N . ASP A 1 84 ? -15.383 -7.027 -0.686 1 95.31 84 ASP A N 1
ATOM 669 C CA . ASP A 1 84 ? -15.984 -5.797 -0.184 1 95.31 84 ASP A CA 1
ATOM 670 C C . ASP A 1 84 ? -15.797 -5.668 1.325 1 95.31 84 ASP A C 1
ATOM 672 O O . ASP A 1 84 ? -15.914 -6.652 2.057 1 95.31 84 ASP A O 1
ATOM 676 N N . PHE A 1 85 ? -15.5 -4.469 1.699 1 97 85 PHE A N 1
ATOM 677 C CA . PHE A 1 85 ? -15.305 -4.27 3.131 1 97 85 PHE A CA 1
ATOM 678 C C . PHE A 1 85 ? -15.672 -2.848 3.535 1 97 85 PHE A C 1
ATOM 680 O O . PHE A 1 85 ? -15.828 -1.974 2.68 1 97 85 PHE A O 1
ATOM 687 N N . GLU A 1 86 ? -15.875 -2.678 4.789 1 97.62 86 GLU A N 1
ATOM 688 C CA . GLU A 1 86 ? -16.062 -1.366 5.402 1 97.62 86 GLU A CA 1
ATOM 689 C C . GLU A 1 86 ? -14.891 -1.02 6.324 1 97.62 86 GLU A C 1
ATOM 691 O O . GLU A 1 86 ? -14.375 -1.887 7.031 1 97.62 86 GLU A O 1
ATOM 696 N N . VAL A 1 87 ? -14.586 0.228 6.25 1 97.88 87 VAL A N 1
ATOM 697 C CA . VAL A 1 87 ? -13.492 0.667 7.109 1 97.88 87 VAL A CA 1
ATOM 698 C C . VAL A 1 87 ? -13.891 1.94 7.848 1 97.88 87 VAL A C 1
ATOM 700 O O . VAL A 1 87 ? -14.359 2.902 7.234 1 97.88 87 VAL A O 1
ATOM 703 N N . GLN A 1 88 ? -13.75 1.886 9.133 1 98.31 88 GLN A N 1
ATOM 704 C CA . GLN A 1 88 ? -13.93 3.057 9.984 1 98.31 88 GLN A CA 1
ATOM 705 C C . GLN A 1 88 ? -12.68 3.932 9.984 1 98.31 88 GLN A C 1
ATOM 707 O O . GLN A 1 88 ? -11.555 3.422 10.047 1 98.31 88 GLN A O 1
ATOM 712 N N . MET A 1 89 ? -12.922 5.293 9.906 1 98.38 89 MET A N 1
ATOM 713 C CA . MET A 1 89 ? -11.766 6.18 9.852 1 98.38 89 MET A CA 1
ATOM 714 C C . MET A 1 89 ? -12.039 7.484 10.594 1 98.38 89 MET A C 1
ATOM 716 O O . MET A 1 89 ? -13.188 7.906 10.711 1 98.38 89 MET A O 1
ATOM 720 N N . ILE A 1 90 ? -11 8.078 11.141 1 98.62 90 ILE A N 1
ATOM 721 C CA . ILE A 1 90 ? -10.969 9.5 11.469 1 98.62 90 ILE A CA 1
ATOM 722 C C . ILE A 1 90 ? -10.406 10.289 10.281 1 98.62 90 ILE A C 1
ATOM 724 O O . ILE A 1 90 ? -9.328 9.961 9.773 1 98.62 90 ILE A O 1
ATOM 728 N N . VAL A 1 91 ? -11.172 11.312 9.859 1 97.88 91 VAL A N 1
ATOM 729 C CA . VAL A 1 91 ? -10.875 11.922 8.562 1 97.88 91 VAL A CA 1
ATOM 730 C C . VAL A 1 91 ? -10.773 13.438 8.719 1 97.88 91 VAL A C 1
ATOM 732 O O . VAL A 1 91 ? -11.586 14.055 9.406 1 97.88 91 VAL A O 1
ATOM 735 N N . LEU A 1 92 ? -9.711 14.031 8.133 1 96.88 92 LEU A N 1
ATOM 736 C CA . LEU A 1 92 ? -9.641 15.477 7.93 1 96.88 92 LEU A CA 1
ATOM 737 C C . LEU A 1 92 ? -10.438 15.883 6.695 1 96.88 92 LEU A C 1
ATOM 739 O O . LEU A 1 92 ? -10.055 15.562 5.566 1 96.88 92 LEU A O 1
ATOM 743 N N . LYS A 1 93 ? -11.531 16.625 6.906 1 95.38 93 LYS A N 1
ATOM 744 C CA . LYS A 1 93 ? -12.469 16.969 5.84 1 95.38 93 LYS A CA 1
ATOM 745 C C . LYS A 1 93 ? -12.062 18.266 5.152 1 95.38 93 LYS A C 1
ATOM 747 O O . LYS A 1 93 ? -12.57 19.344 5.484 1 95.38 93 LYS A O 1
ATOM 752 N N . VAL A 1 94 ? -11.094 18.062 4.188 1 91.75 94 VAL A N 1
ATOM 753 C CA . VAL A 1 94 ? -10.609 19.172 3.365 1 91.75 94 VAL A CA 1
ATOM 754 C C . VAL A 1 94 ? -10.609 18.766 1.896 1 91.75 94 VAL A C 1
ATOM 756 O O . VAL A 1 94 ? -10.516 17.578 1.577 1 91.75 94 VAL A O 1
ATOM 759 N N . GLN A 1 95 ? -10.844 19.594 0.969 1 86.31 95 GLN A N 1
ATOM 760 C CA . GLN A 1 95 ? -10.852 19.281 -0.458 1 86.31 95 GLN A CA 1
ATOM 761 C C . GLN A 1 95 ? -9.844 20.156 -1.21 1 86.31 95 GLN A C 1
ATOM 763 O O . GLN A 1 95 ? -9.5 21.25 -0.766 1 86.31 95 GLN A O 1
ATOM 768 N N . PRO A 1 96 ? -9.367 19.391 -2.314 1 77.12 96 PRO A N 1
ATOM 769 C CA . PRO A 1 96 ? -8.492 20.219 -3.15 1 77.12 96 PRO A CA 1
ATOM 770 C C . PRO A 1 96 ? -9.164 21.516 -3.605 1 77.12 96 PRO A C 1
ATOM 772 O O . PRO A 1 96 ? -10.312 21.5 -4.039 1 77.12 96 PRO A O 1
ATOM 775 N N . GLY A 1 97 ? -8.508 22.516 -3.598 1 68.19 97 GLY A N 1
ATOM 776 C CA . GLY A 1 97 ? -9.047 23.797 -4.031 1 68.19 97 GLY A CA 1
ATOM 777 C C . GLY A 1 97 ? -10.008 24.406 -3.031 1 68.19 97 GLY A C 1
ATOM 778 O O . GLY A 1 97 ? -10.523 25.5 -3.25 1 68.19 97 GLY A O 1
ATOM 779 N N . GLY A 1 98 ? -10.586 23.594 -2.201 1 57.91 98 GLY A N 1
ATOM 780 C CA . GLY A 1 98 ? -11.625 24.062 -1.297 1 57.91 98 GLY A CA 1
ATOM 781 C C . GLY A 1 98 ? -11.125 25.094 -0.298 1 57.91 98 GLY A C 1
ATOM 782 O O . GLY A 1 98 ? -10.148 25.797 -0.56 1 57.91 98 GLY A O 1
ATOM 783 N N . GLU A 1 99 ? -11.398 24.609 1.092 1 53.06 99 GLU A N 1
ATOM 784 C CA . GLU A 1 99 ? -11.547 25.516 2.223 1 53.06 99 GLU A CA 1
ATOM 785 C C . GLU A 1 99 ? -10.273 26.344 2.439 1 53.06 99 GLU A C 1
ATOM 787 O O . GLU A 1 99 ? -9.188 25.781 2.568 1 53.06 99 GLU A O 1
ATOM 792 N N . LYS A 1 100 ? -10.273 27.391 1.599 1 53.38 100 LYS A N 1
ATOM 793 C CA . LYS A 1 100 ? -9.57 28.531 2.188 1 53.38 100 LYS A CA 1
ATOM 794 C C . LYS A 1 100 ? -10.18 28.906 3.531 1 53.38 100 LYS A C 1
ATOM 796 O O . LYS A 1 100 ? -11.367 28.703 3.764 1 53.38 100 LYS A O 1
ATOM 801 N N . CYS A 1 101 ? -9.469 28.734 4.504 1 46.72 101 CYS A N 1
ATOM 802 C CA . CYS A 1 101 ? -10.023 29.375 5.691 1 46.72 101 CYS A CA 1
ATOM 803 C C . CYS A 1 101 ? -10.93 30.531 5.312 1 46.72 101 CYS A C 1
ATOM 805 O O . CYS A 1 101 ? -10.523 31.438 4.59 1 46.72 101 CYS A O 1
ATOM 807 N N . ASP A 1 102 ? -12.172 30.156 4.965 1 43.62 102 ASP A N 1
ATOM 808 C CA . ASP A 1 102 ? -13.07 31.234 4.574 1 43.62 102 ASP A CA 1
ATOM 809 C C . ASP A 1 102 ? -12.852 32.469 5.434 1 43.62 102 ASP A C 1
ATOM 811 O O . ASP A 1 102 ? -13.602 33.438 5.34 1 43.62 102 ASP A O 1
ATOM 815 N N . GLY A 1 103 ? -11.953 32.75 5.961 1 39.62 103 GLY A N 1
ATOM 816 C CA . GLY A 1 103 ? -11.758 34.062 6.5 1 39.62 103 GLY A CA 1
ATOM 817 C C . GLY A 1 103 ? -12.32 34.25 7.898 1 39.62 103 GLY A C 1
ATOM 818 O O . GLY A 1 103 ? -12.031 35.219 8.578 1 39.62 103 GLY A O 1
ATOM 819 N N . GLU A 1 104 ? -13.539 33.719 8.203 1 47.94 104 GLU A N 1
ATOM 820 C CA . GLU A 1 104 ? -14.164 34.5 9.258 1 47.94 104 GLU A CA 1
ATOM 821 C C . GLU A 1 104 ? -13.484 34.25 10.602 1 47.94 104 GLU A C 1
ATOM 823 O O . GLU A 1 104 ? -13.531 35.125 11.492 1 47.94 104 GLU A O 1
ATOM 828 N N . GLY A 1 105 ? -12.805 33 10.883 1 53.5 105 GLY A N 1
ATOM 829 C CA . GLY A 1 105 ? -12.062 32.906 12.133 1 53.5 105 GLY A CA 1
ATOM 830 C C . GLY A 1 105 ? -10.789 32.094 12.008 1 53.5 105 GLY A C 1
ATOM 831 O O . GLY A 1 105 ? -10.648 31.297 11.078 1 53.5 105 GLY A O 1
ATOM 832 N N . GLU A 1 106 ? -9.688 32.656 12.617 1 63.97 106 GLU A N 1
ATOM 833 C CA . GLU A 1 106 ? -8.336 32.094 12.68 1 63.97 106 GLU A CA 1
ATOM 834 C C . GLU A 1 106 ? -8.344 30.703 13.289 1 63.97 106 GLU A C 1
ATOM 836 O O . GLU A 1 106 ? -8.789 30.5 14.422 1 63.97 106 GLU A O 1
ATOM 841 N N . LYS A 1 107 ? -8.305 29.672 12.547 1 86.44 107 LYS A N 1
ATOM 842 C CA . LYS A 1 107 ? -8.172 28.344 13.141 1 86.44 107 LYS A CA 1
ATOM 843 C C . LYS A 1 107 ? -6.73 28.062 13.539 1 86.44 107 LYS A C 1
ATOM 845 O O . LYS A 1 107 ? -5.832 28.078 12.695 1 86.44 107 LYS A O 1
ATOM 850 N N . ILE A 1 108 ? -6.637 27.984 14.875 1 92.44 108 ILE A N 1
ATOM 851 C CA . ILE A 1 108 ? -5.32 27.703 15.43 1 92.44 108 ILE A CA 1
ATOM 852 C C . ILE A 1 108 ? -5.176 26.203 15.664 1 92.44 108 ILE A C 1
ATOM 854 O O . ILE A 1 108 ? -6.059 25.562 16.25 1 92.44 108 ILE A O 1
ATOM 858 N N . ILE A 1 109 ? -4.078 25.703 15.141 1 94.38 109 ILE A N 1
ATOM 859 C CA . ILE A 1 109 ? -3.881 24.266 15.289 1 94.38 109 ILE A CA 1
ATOM 860 C C . ILE A 1 109 ? -2.508 24 15.898 1 94.38 109 ILE A C 1
ATOM 862 O O . ILE A 1 109 ? -1.613 24.844 15.836 1 94.38 109 ILE A O 1
ATOM 866 N N . SER A 1 110 ? -2.422 22.828 16.578 1 96.12 110 SER A N 1
ATOM 867 C CA . SER A 1 110 ? -1.164 22.391 17.172 1 96.12 110 SER A CA 1
ATOM 868 C C . SER A 1 110 ? -0.366 21.531 16.188 1 96.12 110 SER A C 1
ATOM 870 O O . SER A 1 110 ? -0.876 20.531 15.68 1 96.12 110 SER A O 1
ATOM 872 N N . CYS A 1 111 ? 0.901 21.859 15.984 1 96.94 111 CYS A N 1
ATOM 873 C CA . CYS A 1 111 ? 1.782 21.188 15.039 1 96.94 111 CYS A CA 1
ATOM 874 C C . CYS A 1 111 ? 2.998 20.594 15.742 1 96.94 111 CYS A C 1
ATOM 876 O O . CYS A 1 111 ? 3.379 21.047 16.812 1 96.94 111 CYS A O 1
ATOM 878 N N . LYS A 1 112 ? 3.527 19.594 15.141 1 96.25 112 LYS A N 1
ATOM 879 C CA . LYS A 1 112 ? 4.801 19.031 15.594 1 96.25 112 LYS A CA 1
ATOM 880 C C . LYS A 1 112 ? 5.875 19.172 14.516 1 96.25 112 LYS A C 1
ATOM 882 O O . LYS A 1 112 ? 5.703 18.703 13.391 1 96.25 112 LYS A O 1
ATOM 887 N N . ALA A 1 113 ? 6.992 19.766 14.859 1 96.31 113 ALA A N 1
ATOM 888 C CA . ALA A 1 113 ? 8.07 20 13.906 1 96.31 113 ALA A CA 1
ATOM 889 C C . ALA A 1 113 ? 8.883 18.734 13.656 1 96.31 113 ALA A C 1
ATOM 891 O O . ALA A 1 113 ? 9.297 18.062 14.602 1 96.31 113 ALA A O 1
ATOM 892 N N . LYS A 1 114 ? 9.078 18.422 12.414 1 93 114 LYS A N 1
ATOM 893 C CA . LYS A 1 114 ? 9.93 17.281 12.062 1 93 114 LYS A CA 1
ATOM 894 C C . LYS A 1 114 ? 11.281 17.75 11.531 1 93 114 LYS A C 1
ATOM 896 O O . LYS A 1 114 ? 12.32 17.188 11.867 1 93 114 LYS A O 1
ATOM 901 N N . GLN A 1 115 ? 11.25 18.766 10.672 1 92.25 115 GLN A N 1
ATOM 902 C CA . GLN A 1 115 ? 12.469 19.328 10.109 1 92.25 115 GLN A CA 1
ATOM 903 C C . GLN A 1 115 ? 12.328 20.844 9.922 1 92.25 115 GLN A C 1
ATOM 905 O O . GLN A 1 115 ? 11.281 21.328 9.484 1 92.25 115 GLN A O 1
ATOM 910 N N . VAL A 1 116 ? 13.328 21.5 10.266 1 93.69 116 VAL A N 1
ATOM 911 C CA . VAL A 1 116 ? 13.375 22.953 10.055 1 93.69 116 VAL A CA 1
ATOM 912 C C . VAL A 1 116 ? 14.172 23.266 8.797 1 93.69 116 VAL A C 1
ATOM 914 O O . VAL A 1 116 ? 15.344 22.906 8.688 1 93.69 116 VAL A O 1
ATOM 917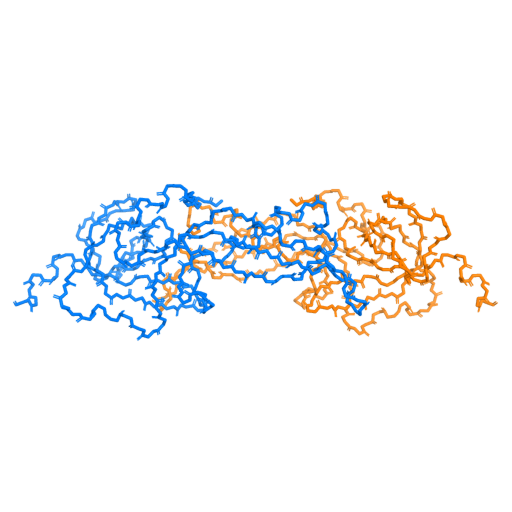 N N . LEU A 1 117 ? 13.438 23.828 7.836 1 89.56 117 LEU A N 1
ATOM 918 C CA . LEU A 1 117 ? 14.07 24.203 6.574 1 89.56 117 LEU A CA 1
ATOM 919 C C . LEU A 1 117 ? 14.367 25.688 6.543 1 89.56 117 LEU A C 1
ATOM 921 O O . LEU A 1 117 ? 14.008 26.422 7.469 1 89.56 117 LEU A O 1
ATOM 925 N N . LYS A 1 118 ? 15.102 26.078 5.496 1 86.62 118 LYS A N 1
ATOM 926 C CA . LYS A 1 118 ? 15.445 27.5 5.34 1 86.62 118 LYS A CA 1
ATOM 927 C C . LYS A 1 118 ? 14.195 28.359 5.23 1 86.62 118 LYS A C 1
ATOM 929 O O . LYS A 1 118 ? 14.148 29.469 5.777 1 86.62 118 LYS A O 1
ATOM 934 N N . HIS A 1 119 ? 13.109 27.781 4.621 1 87.88 119 HIS A N 1
ATOM 935 C CA . HIS A 1 119 ? 11.945 28.609 4.297 1 87.88 119 HIS A CA 1
ATOM 936 C C . HIS A 1 119 ? 10.75 28.25 5.172 1 87.88 119 HIS A C 1
ATOM 938 O O . HIS A 1 119 ? 9.664 28.797 4.996 1 87.88 119 HIS A O 1
ATOM 944 N N . GLY A 1 120 ? 11.016 27.453 6.121 1 93.44 120 GLY A N 1
ATOM 945 C CA . GLY A 1 120 ? 9.898 27.062 6.969 1 93.44 120 GLY A CA 1
ATOM 946 C C . GLY A 1 120 ? 10.148 25.781 7.746 1 93.44 120 GLY A C 1
ATOM 947 O O . GLY A 1 120 ? 11.297 25.359 7.898 1 93.44 120 GLY A O 1
ATOM 948 N N . VAL A 1 121 ? 9.148 25.312 8.352 1 95.12 121 VAL A N 1
ATOM 949 C CA . VAL A 1 121 ? 9.156 24.078 9.117 1 95.12 121 VAL A CA 1
ATOM 950 C C . VAL A 1 121 ? 8.219 23.062 8.469 1 95.12 121 VAL A C 1
ATOM 952 O O . VAL A 1 121 ? 7.109 23.406 8.055 1 95.12 121 VAL A O 1
ATOM 955 N N . VAL A 1 122 ? 8.711 21.875 8.305 1 94.38 122 VAL A N 1
ATOM 956 C CA . VAL A 1 122 ? 7.84 20.766 7.914 1 94.38 122 VAL A CA 1
ATOM 957 C C . VAL A 1 122 ? 7.598 19.844 9.109 1 94.38 122 VAL A C 1
ATOM 959 O O . VAL A 1 122 ? 8.477 19.688 9.953 1 94.38 122 VAL A O 1
ATOM 962 N N . GLY A 1 123 ? 6.398 19.312 9.102 1 95.31 123 GLY A N 1
ATOM 963 C CA . GLY A 1 123 ? 6.027 18.453 10.211 1 95.31 123 GLY A CA 1
ATOM 964 C C . GLY A 1 123 ? 4.652 17.844 10.055 1 95.31 123 GLY A C 1
ATOM 965 O O . GLY A 1 123 ? 4.25 17.484 8.938 1 95.31 123 GLY A O 1
ATOM 966 N N . THR A 1 124 ? 4.043 17.609 11.242 1 96.12 124 THR A N 1
ATOM 967 C CA . THR A 1 124 ? 2.75 16.938 11.188 1 96.12 124 THR A CA 1
ATOM 968 C C . THR A 1 124 ? 1.721 17.672 12.039 1 96.12 124 THR A C 1
ATOM 970 O O . THR A 1 124 ? 2.082 18.438 12.938 1 96.12 124 THR A O 1
ATOM 973 N N . VAL A 1 125 ? 0.528 17.5 11.656 1 96.25 125 VAL A N 1
ATOM 974 C CA . VAL A 1 125 ? -0.637 17.953 12.406 1 96.25 125 VAL A CA 1
ATOM 975 C C . VAL A 1 125 ? -1.646 16.812 12.547 1 96.25 125 VAL A C 1
ATOM 977 O O . VAL A 1 125 ? -1.617 15.859 11.773 1 96.25 125 VAL A O 1
ATOM 980 N N . PHE A 1 126 ? -2.484 16.891 13.531 1 96.25 126 PHE A N 1
ATOM 981 C CA . PHE A 1 126 ? -3.506 15.891 13.789 1 96.25 126 PHE A CA 1
ATOM 982 C C . PHE A 1 126 ? -2.9 14.492 13.797 1 96.25 126 PHE A C 1
ATOM 984 O O . PHE A 1 126 ? -3.455 13.562 13.195 1 96.25 126 PHE A O 1
ATOM 991 N N . GLY A 1 127 ? -1.749 14.375 14.359 1 92.31 127 GLY A N 1
ATOM 992 C CA . GLY A 1 127 ? -1.091 13.086 14.5 1 92.31 127 GLY A CA 1
ATOM 993 C C . GLY A 1 127 ? -0.185 12.742 13.328 1 92.31 127 GLY A C 1
ATOM 994 O O . GLY A 1 127 ? 1.035 12.672 13.484 1 92.31 127 GLY A O 1
ATOM 995 N N . ASN A 1 128 ? -0.885 12.711 12.062 1 91.56 128 ASN A N 1
ATOM 996 C CA . ASN A 1 128 ? -0.098 12.102 10.992 1 91.56 128 ASN A CA 1
ATOM 997 C C . ASN A 1 128 ? -0.196 12.906 9.703 1 91.56 128 ASN A C 1
ATOM 999 O O . ASN A 1 128 ? 0.263 12.453 8.648 1 91.56 128 ASN A O 1
ATOM 1003 N N . ILE A 1 129 ? -0.831 13.984 9.734 1 95.62 129 ILE A N 1
ATOM 1004 C CA . ILE A 1 129 ? -1.02 14.695 8.477 1 95.62 129 ILE A CA 1
ATOM 1005 C C . ILE A 1 129 ? 0.134 15.672 8.266 1 95.62 129 ILE A C 1
ATOM 1007 O O . ILE A 1 129 ? 0.496 16.422 9.172 1 95.62 129 ILE A O 1
ATOM 1011 N N . GLY A 1 130 ? 0.704 15.633 7.086 1 94.5 130 GLY A N 1
ATOM 1012 C CA . GLY A 1 130 ? 1.796 16.547 6.777 1 94.5 130 GLY A CA 1
ATOM 1013 C C . GLY A 1 130 ? 1.399 18 6.871 1 94.5 130 GLY A C 1
ATOM 1014 O O . GLY A 1 130 ? 0.284 18.375 6.5 1 94.5 130 GLY A O 1
ATOM 1015 N N . MET A 1 131 ? 2.375 18.781 7.27 1 94.81 131 MET A N 1
ATOM 1016 C CA . MET A 1 131 ? 2.119 20.219 7.426 1 94.81 131 MET A CA 1
ATOM 1017 C C . MET A 1 131 ? 3.365 21.031 7.09 1 94.81 131 MET A C 1
ATOM 1019 O O . MET A 1 131 ? 4.488 20.562 7.266 1 94.81 131 MET A O 1
ATOM 1023 N N . VAL A 1 132 ? 3.08 22.156 6.633 1 93.75 132 VAL A N 1
ATOM 1024 C CA . VAL A 1 132 ? 4.133 23.141 6.422 1 93.75 132 VAL A CA 1
ATOM 1025 C C . VAL A 1 132 ? 3.76 24.453 7.117 1 93.75 132 VAL A C 1
ATOM 1027 O O . VAL A 1 132 ? 2.605 24.891 7.055 1 93.75 132 VAL A O 1
ATOM 1030 N N . CYS A 1 133 ? 4.727 24.984 7.777 1 95 133 CYS A N 1
ATOM 1031 C CA . CYS A 1 133 ? 4.582 26.312 8.367 1 95 133 CYS A CA 1
ATOM 1032 C C . CYS A 1 133 ? 5.629 27.281 7.809 1 95 133 CYS A C 1
ATOM 1034 O O . CYS A 1 133 ? 6.828 27.047 7.961 1 95 133 CYS A O 1
ATOM 1036 N N . SER A 1 134 ? 5.203 28.266 7.215 1 92.69 134 SER A N 1
ATOM 1037 C CA . SER A 1 134 ? 6.121 29.219 6.609 1 92.69 134 SER A CA 1
ATOM 1038 C C . SER A 1 134 ? 5.711 30.656 6.914 1 92.69 134 SER A C 1
ATOM 1040 O O . SER A 1 134 ? 4.559 31.031 6.711 1 92.69 134 SER A O 1
ATOM 1042 N N . PRO A 1 135 ? 6.668 31.516 7.371 1 93.94 135 PRO A N 1
ATOM 1043 C CA . PRO A 1 135 ? 8.047 31.172 7.727 1 93.94 135 PRO A CA 1
ATOM 1044 C C . PRO A 1 135 ? 8.133 30.328 9 1 93.94 135 PRO A C 1
ATOM 1046 O O . PRO A 1 135 ? 7.113 30.047 9.633 1 93.94 135 PRO A O 1
ATOM 1049 N N . ALA A 1 136 ? 9.352 29.906 9.297 1 94 136 ALA A N 1
ATOM 1050 C CA . ALA A 1 136 ? 9.547 29.125 10.508 1 94 136 ALA A CA 1
ATOM 1051 C C . ALA A 1 136 ? 9.336 29.969 11.758 1 94 136 ALA A C 1
ATOM 1053 O O . ALA A 1 136 ? 9.82 31.109 11.828 1 94 136 ALA A O 1
ATOM 1054 N N . PRO A 1 137 ? 8.547 29.453 12.719 1 93.12 137 PRO A N 1
ATOM 1055 C CA . PRO A 1 137 ? 8.492 30.188 13.984 1 93.12 137 PRO A CA 1
ATOM 1056 C C . PRO A 1 137 ? 9.875 30.406 14.602 1 93.12 137 PRO A C 1
ATOM 1058 O O . PRO A 1 137 ? 10.766 29.562 14.445 1 93.12 137 PRO A O 1
ATOM 1061 N N . HIS A 1 138 ? 10.023 31.453 15.312 1 91.06 138 HIS A N 1
ATOM 1062 C CA . HIS A 1 138 ? 11.305 31.781 15.922 1 91.06 138 HIS A CA 1
ATOM 1063 C C . HIS A 1 138 ? 11.734 30.719 16.922 1 91.06 138 HIS A C 1
ATOM 1065 O O . HIS A 1 138 ? 10.945 30.312 17.781 1 91.06 138 HIS A O 1
ATOM 1071 N N . GLY A 1 139 ? 12.906 30.172 16.781 1 93.69 139 GLY A N 1
ATOM 1072 C CA . GLY A 1 139 ? 13.508 29.297 17.781 1 93.69 139 GLY A CA 1
ATOM 1073 C C . GLY A 1 139 ? 12.984 27.875 17.688 1 93.69 139 GLY A C 1
ATOM 1074 O O . GLY A 1 139 ? 13.258 27.047 18.578 1 93.69 139 GLY A O 1
ATOM 1075 N N . ILE A 1 140 ? 12.266 27.594 16.719 1 95.5 140 ILE A N 1
ATOM 1076 C CA . ILE A 1 140 ? 11.656 26.266 16.609 1 95.5 140 ILE A CA 1
ATOM 1077 C C . ILE A 1 140 ? 12.734 25.219 16.344 1 95.5 140 ILE A C 1
ATOM 1079 O O . ILE A 1 140 ? 13.664 25.469 15.578 1 95.5 140 ILE A O 1
ATOM 1083 N N . LYS A 1 141 ? 12.617 24.094 17.078 1 96.56 141 LYS A N 1
ATOM 1084 C CA . LYS A 1 141 ? 13.5 22.953 16.891 1 96.56 141 LYS A CA 1
ATOM 1085 C C . LYS A 1 141 ? 12.703 21.703 16.5 1 96.56 141 LYS A C 1
ATOM 1087 O O . LYS A 1 141 ? 11.492 21.656 16.688 1 96.56 141 LYS A O 1
ATOM 1092 N N . GLU A 1 142 ? 13.438 20.766 16 1 94.62 142 GLU A N 1
ATOM 1093 C CA . GLU A 1 142 ? 12.812 19.484 15.68 1 94.62 142 GLU A CA 1
ATOM 1094 C C . GLU A 1 142 ? 12.156 18.859 16.906 1 94.62 142 GLU A C 1
ATOM 1096 O O . GLU A 1 142 ? 12.703 18.922 18.016 1 94.62 142 GLU A O 1
ATOM 1101 N N . ASN A 1 143 ? 11.016 18.406 16.75 1 94.56 143 ASN A N 1
ATOM 1102 C CA . ASN A 1 143 ? 10.227 17.688 17.75 1 94.56 143 ASN A CA 1
ATOM 1103 C C . ASN A 1 143 ? 9.469 18.641 18.672 1 94.56 143 ASN A C 1
ATOM 1105 O O . ASN A 1 143 ? 8.711 18.203 19.531 1 94.56 143 ASN A O 1
ATOM 1109 N N . ASP A 1 144 ? 9.664 19.938 18.391 1 97.06 144 ASP A N 1
ATOM 1110 C CA . ASP A 1 144 ? 8.859 20.891 19.156 1 97.06 144 ASP A CA 1
ATOM 1111 C C . ASP A 1 144 ? 7.391 20.828 18.734 1 97.06 144 ASP A C 1
ATOM 1113 O O . ASP A 1 144 ? 7.086 20.641 17.562 1 97.06 144 ASP A O 1
ATOM 1117 N N . VAL A 1 145 ? 6.559 20.953 19.719 1 97.31 145 VAL A N 1
ATOM 1118 C CA . VAL A 1 145 ? 5.145 21.203 19.453 1 97.31 145 VAL A CA 1
ATOM 1119 C C . VAL A 1 145 ? 4.852 22.688 19.516 1 97.31 145 VAL A C 1
ATOM 1121 O O . VAL A 1 145 ? 5.297 23.391 20.438 1 97.31 145 VAL A O 1
ATOM 1124 N N . PHE A 1 146 ? 4.164 23.234 18.5 1 96.81 146 PHE A N 1
ATOM 1125 C CA . PHE A 1 146 ? 3.893 24.656 18.438 1 96.81 146 PHE A CA 1
ATOM 1126 C C . PHE A 1 146 ? 2.52 24.922 17.828 1 96.81 146 PHE A C 1
ATOM 1128 O O . PHE A 1 146 ? 1.953 24.047 17.172 1 96.81 146 PHE A O 1
ATOM 1135 N N . LYS A 1 147 ? 1.992 26.094 18.047 1 95.81 147 LYS A N 1
ATOM 1136 C CA . LYS A 1 147 ? 0.71 26.5 17.484 1 95.81 147 LYS A CA 1
ATOM 1137 C C . LYS A 1 147 ? 0.908 27.359 16.234 1 95.81 147 LYS A C 1
ATOM 1139 O O . LYS A 1 147 ? 1.855 28.141 16.156 1 95.81 147 LYS A O 1
ATOM 1144 N N . ALA A 1 148 ? 0.042 27.141 15.297 1 95 148 ALA A N 1
ATOM 1145 C CA . ALA A 1 148 ? 0.089 27.906 14.047 1 95 148 ALA A CA 1
ATOM 1146 C C . ALA A 1 148 ? -1.313 28.125 13.492 1 95 148 ALA A C 1
ATOM 1148 O O . ALA A 1 148 ? -2.271 27.484 13.922 1 95 148 ALA A O 1
ATOM 1149 N N . CYS A 1 149 ? -1.398 29.078 12.609 1 92.94 149 CYS A N 1
ATOM 1150 C CA . CYS A 1 149 ? -2.674 29.375 11.969 1 92.94 149 CYS A CA 1
ATOM 1151 C C . CYS A 1 149 ? -2.898 28.484 10.75 1 92.94 149 CYS A C 1
ATOM 1153 O O . CYS A 1 149 ? -2.043 28.422 9.867 1 92.94 149 CYS A O 1
ATOM 1155 N N . PHE A 1 150 ? -4.09 27.891 10.727 1 93.31 150 PHE A N 1
ATOM 1156 C CA . PHE A 1 150 ? -4.477 27.062 9.594 1 93.31 150 PHE A CA 1
ATOM 1157 C C . PHE A 1 150 ? -4.812 27.922 8.375 1 93.31 150 PHE A C 1
ATOM 1159 O O . PHE A 1 150 ? -5.66 28.812 8.453 1 93.31 150 PHE A O 1
ATOM 1166 N N . MET A 1 151 ? -4.184 27.609 7.215 1 89.06 151 MET A N 1
ATOM 1167 C CA . MET A 1 151 ? -4.391 28.422 6.02 1 89.06 151 MET A CA 1
ATOM 1168 C C . MET A 1 151 ? -5.02 27.594 4.902 1 89.06 151 MET A C 1
ATOM 1170 O O . MET A 1 151 ? -5.355 28.125 3.844 1 89.06 151 MET A O 1
ATOM 1174 N N . GLY A 1 152 ? -5.148 26.359 5.129 1 90.06 152 GLY A N 1
ATOM 1175 C CA . GLY A 1 152 ? -5.688 25.469 4.105 1 90.06 152 GLY A CA 1
ATOM 1176 C C . GLY A 1 152 ? -4.797 24.281 3.828 1 90.06 152 GLY A C 1
ATOM 1177 O O . GLY A 1 152 ? -4.02 23.859 4.688 1 90.06 152 GLY A O 1
ATOM 1178 N N . VAL A 1 153 ? -5.098 23.641 2.596 1 92.12 153 VAL A N 1
ATOM 1179 C CA . VAL A 1 153 ? -4.332 22.438 2.285 1 92.12 153 VAL A CA 1
ATOM 1180 C C . VAL A 1 153 ? -3.873 22.469 0.83 1 92.12 153 VAL A C 1
ATOM 1182 O O . VAL A 1 153 ? -4.512 23.109 -0.012 1 92.12 153 VAL A O 1
ATOM 1185 N N . LYS A 1 154 ? -2.777 21.859 0.589 1 89.31 154 LYS A N 1
ATOM 1186 C CA . LYS A 1 154 ? -2.281 21.547 -0.746 1 89.31 154 LYS A CA 1
ATOM 1187 C C . LYS A 1 154 ? -2.068 20.047 -0.906 1 89.31 154 LYS A C 1
ATOM 1189 O O . LYS A 1 154 ? -1.853 19.328 0.078 1 89.31 154 LYS A O 1
ATOM 1194 N N . PHE A 1 155 ? -2.209 19.562 -2.107 1 90.88 155 PHE A N 1
ATOM 1195 C CA . PHE A 1 155 ? -2.01 18.141 -2.377 1 90.88 155 PHE A CA 1
ATOM 1196 C C . PHE A 1 155 ? -0.944 17.938 -3.449 1 90.88 155 PHE A C 1
ATOM 1198 O O . PHE A 1 155 ? -0.973 18.594 -4.492 1 90.88 155 PHE A O 1
ATOM 1205 N N . LYS A 1 156 ? -0.003 17.141 -3.127 1 87.69 156 LYS A N 1
ATOM 1206 C CA . LYS A 1 156 ? 0.935 16.609 -4.113 1 87.69 156 LYS A CA 1
ATOM 1207 C C . LYS A 1 156 ? 0.653 15.133 -4.402 1 87.69 156 LYS A C 1
ATOM 1209 O O . LYS A 1 156 ? 0.86 14.273 -3.539 1 87.69 156 LYS A O 1
ATOM 1214 N N . ASN A 1 157 ? 0.282 14.695 -5.582 1 86.19 157 ASN A N 1
ATOM 1215 C CA . ASN A 1 157 ? -0.122 13.336 -5.914 1 86.19 157 ASN A CA 1
ATOM 1216 C C . ASN A 1 157 ? -1.038 12.742 -4.848 1 86.19 157 ASN A C 1
ATOM 1218 O O . ASN A 1 157 ? -0.816 11.625 -4.383 1 86.19 157 ASN A O 1
ATOM 1222 N N . SER A 1 158 ? -1.861 13.398 -4.262 1 91.81 158 SER A N 1
ATOM 1223 C CA . SER A 1 158 ? -2.9 13.055 -3.299 1 91.81 158 SER A CA 1
ATOM 1224 C C . SER A 1 158 ? -2.398 13.203 -1.867 1 91.81 158 SER A C 1
ATOM 1226 O O . SER A 1 158 ? -3.182 13.117 -0.917 1 91.81 158 SER A O 1
ATOM 1228 N N . ILE A 1 159 ? -1.058 13.375 -1.733 1 94.19 159 ILE A N 1
ATOM 1229 C CA . ILE A 1 159 ? -0.499 13.562 -0.399 1 94.19 159 ILE A CA 1
ATOM 1230 C C . ILE A 1 159 ? -0.903 14.938 0.143 1 94.19 159 ILE A C 1
ATOM 1232 O O . ILE A 1 159 ? -0.612 15.961 -0.472 1 94.19 159 ILE A O 1
ATOM 1236 N N . CYS A 1 160 ? -1.419 14.914 1.277 1 94.25 160 CYS A N 1
ATOM 1237 C CA . CYS A 1 160 ? -1.939 16.141 1.87 1 94.25 160 CYS A CA 1
ATOM 1238 C C . CYS A 1 160 ? -0.849 16.875 2.633 1 94.25 160 CYS A C 1
ATOM 1240 O O . CYS A 1 160 ? -0.077 16.266 3.373 1 94.25 160 CYS A O 1
ATOM 1242 N N . GLN A 1 161 ? -0.835 18.156 2.457 1 92.88 161 GLN A N 1
ATOM 1243 C CA . GLN A 1 161 ? 0.013 19.062 3.225 1 92.88 161 GLN A CA 1
ATOM 1244 C C . GLN A 1 161 ? -0.788 20.25 3.758 1 92.88 161 GLN A C 1
ATOM 1246 O O . GLN A 1 161 ? -1.219 21.109 2.988 1 92.88 161 GLN A O 1
ATOM 1251 N N . VAL A 1 162 ? -0.936 20.281 4.988 1 93.38 162 VAL A N 1
ATOM 1252 C CA . VAL A 1 162 ? -1.628 21.391 5.621 1 93.38 162 VAL A CA 1
ATOM 1253 C C . VAL A 1 162 ? -0.735 22.625 5.602 1 93.38 162 VAL A C 1
ATOM 1255 O O . VAL A 1 162 ? 0.451 22.547 5.93 1 93.38 162 VAL A O 1
ATOM 1258 N N . GLN A 1 163 ? -1.317 23.703 5.164 1 92.69 163 GLN A N 1
ATOM 1259 C CA . GLN A 1 163 ? -0.594 24.969 5.117 1 92.69 163 GLN A CA 1
ATOM 1260 C C . GLN A 1 163 ? -0.891 25.828 6.348 1 92.69 163 GLN A C 1
ATOM 1262 O O . GLN A 1 163 ? -2.055 26.047 6.688 1 92.69 163 GLN A O 1
ATOM 1267 N N . THR A 1 164 ? 0.227 26.25 7.02 1 93 164 THR A N 1
ATOM 1268 C CA . THR A 1 164 ? 0.048 27.078 8.211 1 93 164 THR A CA 1
ATOM 1269 C C . THR A 1 164 ? 0.999 28.266 8.188 1 93 164 THR A C 1
ATOM 1271 O O . THR A 1 164 ? 1.943 28.297 7.402 1 93 164 THR A O 1
ATOM 1274 N N . ILE A 1 165 ? 0.699 29.25 9.023 1 93.62 165 ILE A N 1
ATOM 1275 C CA . ILE A 1 165 ? 1.577 30.391 9.258 1 93.62 165 ILE A CA 1
ATOM 1276 C C . ILE A 1 165 ? 1.753 30.594 10.766 1 93.62 165 ILE A C 1
ATOM 1278 O O . ILE A 1 165 ? 0.878 30.234 11.555 1 93.62 165 ILE A O 1
ATOM 1282 N N . PRO A 1 166 ? 2.906 31.125 11.117 1 93.44 166 PRO A N 1
ATOM 1283 C CA . PRO A 1 166 ? 3.111 3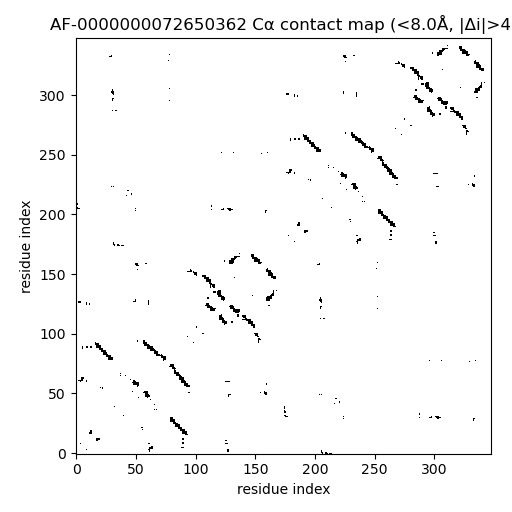1.359 12.547 1 93.44 166 PRO A CA 1
ATOM 1284 C C . PRO A 1 166 ? 2.088 32.344 13.133 1 93.44 166 PRO A C 1
ATOM 1286 O O . PRO A 1 166 ? 1.613 33.219 12.43 1 93.44 166 PRO A O 1
ATOM 1289 N N . LEU A 1 167 ? 1.827 32.188 14.438 1 90.25 167 LEU A N 1
ATOM 1290 C CA . LEU A 1 167 ? 0.872 33.062 15.109 1 90.25 167 LEU A CA 1
ATOM 1291 C C . LEU A 1 167 ? 1.36 34.5 15.109 1 90.25 167 LEU A C 1
ATOM 1293 O O . LEU A 1 167 ? 0.553 35.438 15.102 1 90.25 167 LEU A O 1
ATOM 1297 N N . SER A 1 168 ? 2.713 34.719 15.25 1 80.31 168 SER A N 1
ATOM 1298 C CA . SER A 1 168 ? 3.316 36.031 15.344 1 80.31 168 SER A CA 1
ATOM 1299 C C . SER A 1 168 ? 3.039 36.875 14.094 1 80.31 168 SER A C 1
ATOM 1301 O O . SER A 1 168 ? 3.078 38.094 14.141 1 80.31 168 SER A O 1
ATOM 1303 N N . ILE A 1 169 ? 2.959 36.344 12.984 1 67.12 169 ILE A N 1
ATOM 1304 C CA . ILE A 1 169 ? 2.766 37.062 11.734 1 67.12 169 ILE A CA 1
ATOM 1305 C C . ILE A 1 169 ? 1.337 37.594 11.664 1 67.12 169 ILE A C 1
ATOM 1307 O O . ILE A 1 169 ? 1.098 38.688 11.125 1 67.12 169 ILE A O 1
ATOM 1311 N N . LYS A 1 170 ? 0.395 37 12.086 1 57.84 170 LYS A N 1
ATOM 1312 C CA . LYS A 1 170 ? -0.973 37.5 11.984 1 57.84 170 LYS A CA 1
ATOM 1313 C C . LYS A 1 170 ? -1.139 38.812 12.734 1 57.84 170 LYS A C 1
ATOM 1315 O O . LYS A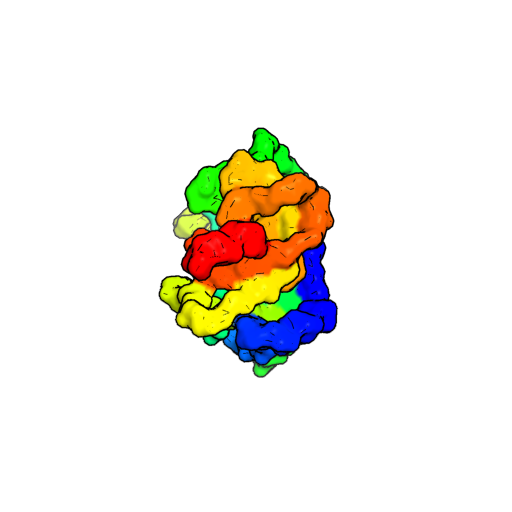 1 170 ? -1.897 39.688 12.312 1 57.84 170 LYS A O 1
ATOM 1320 N N . ARG A 1 171 ? -0.55 39.031 13.82 1 50.16 171 ARG A N 1
ATOM 1321 C CA . ARG A 1 171 ? -0.844 40.25 14.531 1 50.16 171 ARG A CA 1
ATOM 1322 C C . ARG A 1 171 ? -0.635 41.469 13.625 1 50.16 171 ARG A C 1
ATOM 1324 O O . ARG A 1 171 ? -1.288 42.5 13.789 1 50.16 171 ARG A O 1
ATOM 1331 N N . PHE A 1 172 ? 0.202 41.344 12.617 1 43.38 172 PHE A N 1
ATOM 1332 C CA . PHE A 1 172 ? 0.384 42.625 11.953 1 43.38 172 PHE A CA 1
ATOM 1333 C C . PHE A 1 172 ? -0.622 42.781 10.812 1 43.38 172 PHE A C 1
ATOM 1335 O O . PHE A 1 172 ? -0.75 43.875 10.25 1 43.38 172 PHE A O 1
ATOM 1342 N N . SER A 1 173 ? -1.195 41.719 10.32 1 38.09 173 SER A N 1
ATOM 1343 C CA . SER A 1 173 ? -2.023 42.094 9.172 1 38.09 173 SER A CA 1
ATOM 1344 C C . SER A 1 173 ? -3.387 42.594 9.625 1 38.09 173 SER A C 1
ATOM 1346 O O . SER A 1 173 ? -4.258 42.875 8.797 1 38.09 173 SER A O 1
ATOM 1348 N N . SER A 1 174 ? -3.693 42.531 10.922 1 31.55 174 SER A N 1
ATOM 1349 C CA . SER A 1 174 ? -4.836 43.406 11.203 1 31.55 174 SER A CA 1
ATOM 1350 C C . SER A 1 174 ? -4.426 44.875 11.234 1 31.55 174 SER A C 1
ATOM 1352 O O . SER A 1 174 ? -3.33 45.219 11.695 1 31.55 174 SER A O 1
ATOM 1354 N N . MET B 1 1 ? 0.094 -10.984 6.727 1 49.25 1 MET B N 1
ATOM 1355 C CA . MET B 1 1 ? 0.235 -11.484 5.363 1 49.25 1 MET B CA 1
ATOM 1356 C C . MET B 1 1 ? 1.244 -12.633 5.309 1 49.25 1 MET B C 1
ATOM 1358 O O . MET B 1 1 ? 2.273 -12.586 5.984 1 49.25 1 MET B O 1
ATOM 1362 N N . ASP B 1 2 ? 0.827 -13.852 4.969 1 66.81 2 ASP B N 1
ATOM 1363 C CA . ASP B 1 2 ? 1.645 -15.055 4.906 1 66.81 2 ASP B CA 1
ATOM 1364 C C . ASP B 1 2 ? 2.562 -15.031 3.688 1 66.81 2 ASP B C 1
ATOM 1366 O O . ASP B 1 2 ? 2.516 -15.938 2.852 1 66.81 2 ASP B O 1
ATOM 1370 N N . LEU B 1 3 ? 3.309 -13.898 3.635 1 83.81 3 LEU B N 1
ATOM 1371 C CA . LEU B 1 3 ? 4.258 -13.805 2.529 1 83.81 3 LEU B CA 1
ATOM 1372 C C . LEU B 1 3 ? 5.492 -14.664 2.799 1 83.81 3 LEU B C 1
ATOM 1374 O O . LEU B 1 3 ? 5.969 -14.727 3.934 1 83.81 3 LEU B O 1
ATOM 1378 N N . ILE B 1 4 ? 5.844 -15.383 1.836 1 91.81 4 ILE B N 1
ATOM 1379 C CA . ILE B 1 4 ? 7.074 -16.156 1.972 1 91.81 4 ILE B CA 1
ATOM 1380 C C . ILE B 1 4 ? 8.25 -15.219 2.229 1 91.81 4 ILE B C 1
ATOM 1382 O O . ILE B 1 4 ? 8.32 -14.133 1.655 1 91.81 4 ILE B O 1
ATOM 1386 N N . ARG B 1 5 ? 9.141 -15.648 3.092 1 94.12 5 ARG B N 1
ATOM 1387 C CA . ARG B 1 5 ? 10.328 -14.867 3.418 1 94.12 5 ARG B CA 1
ATOM 1388 C C . ARG B 1 5 ? 11.367 -14.961 2.303 1 94.12 5 ARG B C 1
ATOM 1390 O O . ARG B 1 5 ? 11.422 -15.961 1.583 1 94.12 5 ARG B O 1
ATOM 1397 N N . TYR B 1 6 ? 12.148 -13.938 2.197 1 97.19 6 TYR B N 1
ATOM 1398 C CA . TYR B 1 6 ? 13.172 -13.828 1.164 1 97.19 6 TYR B CA 1
ATOM 1399 C C . TYR B 1 6 ? 14.078 -15.055 1.156 1 97.19 6 TYR B C 1
ATOM 1401 O O . TYR B 1 6 ? 14.281 -15.68 0.112 1 97.19 6 TYR B O 1
ATOM 1409 N N . ASN B 1 7 ? 14.555 -15.422 2.271 1 97 7 ASN B N 1
ATOM 1410 C CA . ASN B 1 7 ? 15.5 -16.531 2.355 1 97 7 ASN B CA 1
ATOM 1411 C C . ASN B 1 7 ? 14.836 -17.859 1.992 1 97 7 ASN B C 1
ATOM 1413 O O . ASN B 1 7 ? 15.477 -18.75 1.419 1 97 7 ASN B O 1
ATOM 1417 N N . ASP B 1 8 ? 13.625 -18.047 2.365 1 97 8 ASP B N 1
ATOM 1418 C CA . ASP B 1 8 ? 12.898 -19.25 1.979 1 97 8 ASP B CA 1
ATOM 1419 C C . ASP B 1 8 ? 12.633 -19.281 0.476 1 97 8 ASP B C 1
ATOM 1421 O O . ASP B 1 8 ? 12.664 -20.344 -0.147 1 97 8 ASP B O 1
ATOM 1425 N N . ALA B 1 9 ? 12.43 -18.156 -0.07 1 97.69 9 ALA B N 1
ATOM 1426 C CA . ALA B 1 9 ? 12.102 -18.047 -1.489 1 97.69 9 ALA B CA 1
ATOM 1427 C C . ALA B 1 9 ? 13.312 -18.359 -2.357 1 97.69 9 ALA B C 1
ATOM 1429 O O . ALA B 1 9 ? 13.18 -18.656 -3.549 1 97.69 9 ALA B O 1
ATOM 1430 N N . LYS B 1 10 ? 14.461 -18.312 -1.839 1 97.62 10 LYS B N 1
ATOM 1431 C CA . LYS B 1 10 ? 15.68 -18.578 -2.596 1 97.62 10 LYS B CA 1
ATOM 1432 C C . LYS B 1 10 ? 15.688 -20.016 -3.113 1 97.62 10 LYS B C 1
ATOM 1434 O O . LYS B 1 10 ? 16.359 -20.328 -4.098 1 97.62 10 LYS B O 1
ATOM 1439 N N . LYS B 1 11 ? 14.969 -20.922 -2.445 1 97.19 11 LYS B N 1
ATOM 1440 C CA . LYS B 1 11 ? 14.875 -22.297 -2.896 1 97.19 11 LYS B CA 1
ATOM 1441 C C . LYS B 1 11 ? 14.32 -22.375 -4.316 1 97.19 11 LYS B C 1
ATOM 1443 O O . LYS B 1 11 ? 14.555 -23.359 -5.027 1 97.19 11 LYS B O 1
ATOM 1448 N N . PHE B 1 12 ? 13.609 -21.359 -4.715 1 96.88 12 PHE B N 1
ATOM 1449 C CA . PHE B 1 12 ? 12.992 -21.375 -6.039 1 96.88 12 PHE B CA 1
ATOM 1450 C C . PHE B 1 12 ? 14.008 -20.984 -7.109 1 96.88 12 PHE B C 1
ATOM 1452 O O . PHE B 1 12 ? 13.727 -21.125 -8.305 1 96.88 12 PHE B O 1
ATOM 1459 N N . LEU B 1 13 ? 15.18 -20.531 -6.762 1 97.25 13 LEU B N 1
ATOM 1460 C CA . LEU B 1 13 ? 16.172 -20.062 -7.711 1 97.25 13 LEU B CA 1
ATOM 1461 C C . LEU B 1 13 ? 16.656 -21.188 -8.609 1 97.25 13 LEU B C 1
ATOM 1463 O O . LEU B 1 13 ? 17.266 -20.938 -9.656 1 97.25 13 LEU B O 1
ATOM 1467 N N . VAL B 1 14 ? 16.391 -22.438 -8.211 1 95.12 14 VAL B N 1
ATOM 1468 C CA . VAL B 1 14 ? 16.75 -23.578 -9.039 1 95.12 14 VAL B CA 1
ATOM 1469 C C . VAL B 1 14 ? 15.914 -23.594 -10.312 1 95.12 14 VAL B C 1
ATOM 1471 O O . VAL B 1 14 ? 16.312 -24.172 -11.32 1 95.12 14 VAL B O 1
ATOM 1474 N N . ASP B 1 15 ? 14.75 -22.969 -10.25 1 93 15 ASP B N 1
ATOM 1475 C CA . ASP B 1 15 ? 13.859 -22.875 -11.398 1 93 15 ASP B CA 1
ATOM 1476 C C . ASP B 1 15 ? 14.336 -21.812 -12.383 1 93 15 ASP B C 1
ATOM 1478 O O . ASP B 1 15 ? 14.703 -20.719 -11.984 1 93 15 ASP B O 1
ATOM 1482 N N . SER B 1 16 ? 14.281 -22.094 -13.688 1 92.38 16 SER B N 1
ATOM 1483 C CA . SER B 1 16 ? 14.812 -21.234 -14.734 1 92.38 16 SER B CA 1
ATOM 1484 C C . SER B 1 16 ? 14 -19.953 -14.852 1 92.38 16 SER B C 1
ATOM 1486 O O . SER B 1 16 ? 14.461 -18.969 -15.453 1 92.38 16 SER B O 1
ATOM 1488 N N . LEU B 1 17 ? 12.836 -19.891 -14.242 1 93.31 17 LEU B N 1
ATOM 1489 C CA . LEU B 1 17 ? 11.969 -18.719 -14.359 1 93.31 17 LEU B CA 1
ATOM 1490 C C . LEU B 1 17 ? 12.242 -17.734 -13.227 1 93.31 17 LEU B C 1
ATOM 1492 O O . LEU B 1 17 ? 11.719 -16.609 -13.227 1 93.31 17 LEU B O 1
ATOM 1496 N N . ILE B 1 18 ? 13 -18.188 -12.219 1 96.5 18 ILE B N 1
ATOM 1497 C CA . ILE B 1 18 ? 13.156 -17.406 -11 1 96.5 18 ILE B CA 1
ATOM 1498 C C . ILE B 1 18 ? 14.562 -16.797 -10.961 1 96.5 18 ILE B C 1
ATOM 1500 O O . ILE B 1 18 ? 15.547 -17.5 -11.219 1 96.5 18 ILE B O 1
ATOM 1504 N N . GLU B 1 19 ? 14.555 -15.531 -10.68 1 97.75 19 GLU B N 1
ATOM 1505 C CA . GLU B 1 19 ? 15.828 -14.836 -10.578 1 97.75 19 GLU B CA 1
ATOM 1506 C C . GLU B 1 19 ? 15.859 -13.922 -9.352 1 97.75 19 GLU B C 1
ATOM 1508 O O . GLU B 1 19 ? 14.82 -13.484 -8.867 1 97.75 19 GLU B O 1
ATOM 1513 N N . GLU B 1 20 ? 17.109 -13.688 -8.828 1 98.25 20 GLU B N 1
ATOM 1514 C CA . GLU B 1 20 ? 17.328 -12.664 -7.82 1 98.25 20 GLU B CA 1
ATOM 1515 C C . GLU B 1 20 ? 17.688 -11.32 -8.461 1 98.25 20 GLU B C 1
ATOM 1517 O O . GLU B 1 20 ? 18.547 -11.266 -9.344 1 98.25 20 GLU B O 1
ATOM 1522 N N . CYS B 1 21 ? 16.953 -10.289 -8.047 1 97.19 21 CYS B N 1
ATOM 1523 C CA . CYS B 1 21 ? 17.156 -8.992 -8.672 1 97.19 21 CYS B CA 1
ATOM 1524 C C . CYS B 1 21 ? 17.219 -7.887 -7.617 1 97.19 21 CYS B C 1
ATOM 1526 O O . CYS B 1 21 ? 16.781 -8.078 -6.488 1 97.19 21 CYS B O 1
ATOM 1528 N N . ILE B 1 22 ? 17.875 -6.859 -8 1 97.62 22 ILE B N 1
ATOM 1529 C CA . ILE B 1 22 ? 17.844 -5.625 -7.227 1 97.62 22 ILE B CA 1
ATOM 1530 C C . ILE B 1 22 ? 17.234 -4.504 -8.055 1 97.62 22 ILE B C 1
ATOM 1532 O O . ILE B 1 22 ? 17.594 -4.305 -9.219 1 97.62 22 ILE B O 1
ATOM 1536 N N . GLU B 1 23 ? 16.297 -3.854 -7.539 1 97.75 23 GLU B N 1
ATOM 1537 C CA . GLU B 1 23 ? 15.633 -2.74 -8.219 1 97.75 23 GLU B CA 1
ATOM 1538 C C . GLU B 1 23 ? 15.852 -1.431 -7.461 1 97.75 23 GLU B C 1
ATOM 1540 O O . GLU B 1 23 ? 15.75 -1.392 -6.234 1 97.75 23 GLU B O 1
ATOM 1545 N N . CYS B 1 24 ? 16.203 -0.361 -8.195 1 97 24 CYS B N 1
ATOM 1546 C CA . CYS B 1 24 ? 16.234 0.987 -7.641 1 97 24 CYS B CA 1
ATOM 1547 C C . CYS B 1 24 ? 14.891 1.688 -7.84 1 97 24 CYS B C 1
ATOM 1549 O O . CYS B 1 24 ? 14.391 1.77 -8.961 1 97 24 CYS B O 1
ATOM 1551 N N . ARG B 1 25 ? 14.391 2.123 -6.75 1 96.75 25 ARG B N 1
ATOM 1552 C CA . ARG B 1 25 ? 13.086 2.779 -6.809 1 96.75 25 ARG B CA 1
ATOM 1553 C C . ARG B 1 25 ? 13.148 4.168 -6.176 1 96.75 25 ARG B C 1
ATOM 1555 O O . ARG B 1 25 ? 14.07 4.473 -5.418 1 96.75 25 ARG B O 1
ATOM 1562 N N . HIS B 1 26 ? 12.242 5.012 -6.609 1 94.94 26 HIS B N 1
ATOM 1563 C CA . HIS B 1 26 ? 11.992 6.324 -6.027 1 94.94 26 HIS B CA 1
ATOM 1564 C C . HIS B 1 26 ? 10.578 6.426 -5.477 1 94.94 26 HIS B C 1
ATOM 1566 O O . HIS B 1 26 ? 9.625 5.973 -6.113 1 94.94 26 HIS B O 1
ATOM 1572 N N . ILE B 1 27 ? 10.453 6.914 -4.301 1 94 27 ILE B N 1
ATOM 1573 C CA . ILE B 1 27 ? 9.117 7.109 -3.746 1 94 27 ILE B CA 1
ATOM 1574 C C . ILE B 1 27 ? 9.031 8.477 -3.066 1 94 27 ILE B C 1
ATOM 1576 O O . ILE B 1 27 ? 10.023 8.969 -2.531 1 94 27 ILE B O 1
ATOM 1580 N N . THR B 1 28 ? 7.867 9.07 -3.205 1 92.75 28 THR B N 1
ATOM 1581 C CA . THR B 1 28 ? 7.523 10.273 -2.459 1 92.75 28 THR B CA 1
ATOM 1582 C C . THR B 1 28 ? 6.688 9.93 -1.229 1 92.75 28 THR B C 1
ATOM 1584 O O . THR B 1 28 ? 5.664 9.25 -1.339 1 92.75 28 THR B O 1
ATOM 1587 N N . LEU B 1 29 ? 7.113 10.359 -0.037 1 92.5 29 LEU B N 1
ATOM 1588 C CA . LEU B 1 29 ? 6.438 10.047 1.219 1 92.5 29 LEU B CA 1
ATOM 1589 C C . LEU B 1 29 ? 5.996 11.328 1.926 1 92.5 29 LEU B C 1
ATOM 1591 O O . LEU B 1 29 ? 6.73 12.32 1.939 1 92.5 29 LEU B O 1
ATOM 1595 N N . GLY B 1 30 ? 4.812 11.273 2.449 1 90.5 30 GLY B N 1
ATOM 1596 C CA . GLY B 1 30 ? 4.414 12.352 3.344 1 90.5 30 GLY B CA 1
ATOM 1597 C C . GLY B 1 30 ? 5.141 12.312 4.676 1 90.5 30 GLY B C 1
ATOM 1598 O O . GLY B 1 30 ? 5.844 11.352 4.98 1 90.5 30 GLY B O 1
ATOM 1599 N N . TRP B 1 31 ? 4.977 13.25 5.422 1 89 31 TRP B N 1
ATOM 1600 C CA . TRP B 1 31 ? 5.734 13.422 6.656 1 89 31 TRP B CA 1
ATOM 1601 C C . TRP B 1 31 ? 5.227 12.477 7.742 1 89 31 TRP B C 1
ATOM 1603 O O . TRP B 1 31 ? 5.883 12.297 8.766 1 89 31 TRP B O 1
ATOM 1613 N N . GLN B 1 32 ? 4.016 11.906 7.527 1 84.81 32 GLN B N 1
ATOM 1614 C CA . GLN B 1 32 ? 3.523 10.891 8.453 1 84.81 32 GLN B CA 1
ATOM 1615 C C . GLN B 1 32 ? 4.484 9.711 8.539 1 84.81 32 GLN B C 1
ATOM 1617 O O . GLN B 1 3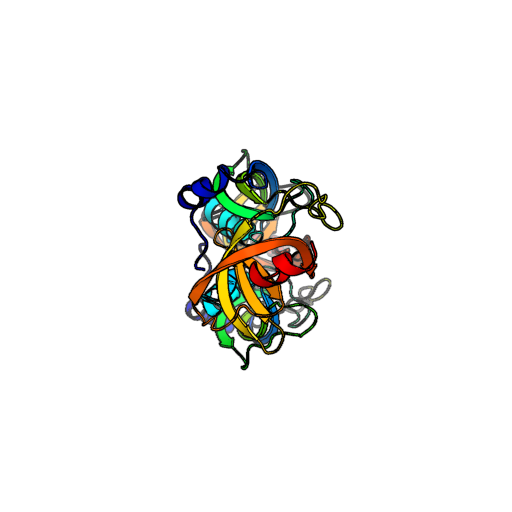2 ? 4.457 8.945 9.508 1 84.81 32 GLN B O 1
ATOM 1622 N N . HIS B 1 33 ? 5.328 9.586 7.559 1 90.19 33 HIS B N 1
ATOM 1623 C CA . HIS B 1 33 ? 6.227 8.438 7.484 1 90.19 33 HIS B CA 1
ATOM 1624 C C . HIS B 1 33 ? 7.598 8.773 8.055 1 90.19 33 HIS B C 1
ATOM 1626 O O . HIS B 1 33 ? 8.5 7.934 8.062 1 90.19 33 HIS B O 1
ATOM 1632 N N . SER B 1 34 ? 7.867 9.945 8.547 1 87.25 34 SER B N 1
ATOM 1633 C CA . SER B 1 34 ? 9.195 10.438 8.891 1 87.25 34 SER B CA 1
ATOM 1634 C C . SER B 1 34 ? 9.766 9.68 10.086 1 87.25 34 SER B C 1
ATOM 1636 O O . SER B 1 34 ? 10.984 9.633 10.273 1 87.25 34 SER B O 1
ATOM 1638 N N . GLY B 1 35 ? 8.969 9.07 10.875 1 82.56 35 GLY B N 1
ATOM 1639 C CA . GLY B 1 35 ? 9.453 8.391 12.07 1 82.56 35 GLY B CA 1
ATOM 1640 C C . GLY B 1 35 ? 10.062 7.035 11.781 1 82.56 35 GLY B C 1
ATOM 1641 O O . GLY B 1 35 ? 10.883 6.539 12.562 1 82.56 35 GLY B O 1
ATOM 1642 N N . ASN B 1 36 ? 9.641 6.445 10.758 1 86.75 36 ASN B N 1
ATOM 1643 C CA . ASN B 1 36 ? 10.141 5.129 10.375 1 86.75 36 ASN B CA 1
ATOM 1644 C C . ASN B 1 36 ? 10.078 4.922 8.867 1 86.75 36 ASN B C 1
ATOM 1646 O O . ASN B 1 36 ? 9.305 4.094 8.383 1 86.75 36 ASN B O 1
ATOM 1650 N N . ILE B 1 37 ? 10.922 5.555 8.281 1 88.88 37 ILE B N 1
ATOM 1651 C CA . ILE B 1 37 ? 10.906 5.602 6.828 1 88.88 37 ILE B CA 1
ATOM 1652 C C . ILE B 1 37 ? 11.156 4.207 6.262 1 88.88 37 ILE B C 1
ATOM 1654 O O . ILE B 1 37 ? 10.5 3.789 5.309 1 88.88 37 ILE B O 1
ATOM 1658 N N . GLY B 1 38 ? 12.055 3.43 6.871 1 89.06 38 GLY B N 1
ATOM 1659 C CA . GLY B 1 38 ? 12.367 2.09 6.402 1 89.06 38 GLY B CA 1
ATOM 1660 C C . GLY B 1 38 ? 11.172 1.154 6.422 1 89.06 38 GLY B C 1
ATOM 1661 O O . GLY B 1 38 ? 10.891 0.478 5.43 1 89.06 38 GLY B O 1
ATOM 1662 N N . GLU B 1 39 ? 10.516 1.179 7.488 1 89.81 39 GLU B N 1
ATOM 1663 C CA . GLU B 1 39 ? 9.344 0.316 7.629 1 89.81 39 GLU B CA 1
ATOM 1664 C C . GLU B 1 39 ? 8.227 0.744 6.684 1 89.81 39 GLU B C 1
ATOM 1666 O O . GLU B 1 39 ? 7.523 -0.1 6.125 1 89.81 39 GLU B O 1
ATOM 1671 N N . SER B 1 40 ? 8.109 2.016 6.582 1 90.56 40 SER B N 1
ATOM 1672 C CA . SER B 1 40 ? 7.082 2.531 5.68 1 90.56 40 SER B CA 1
ATOM 1673 C C . SER B 1 40 ? 7.352 2.109 4.238 1 90.56 40 SER B C 1
ATOM 1675 O O . SER B 1 40 ? 6.438 1.679 3.533 1 90.56 40 SER B O 1
ATOM 1677 N N . ILE B 1 41 ? 8.516 2.184 3.885 1 93.44 41 ILE B N 1
ATOM 1678 C CA . ILE B 1 41 ? 8.906 1.798 2.531 1 93.44 41 ILE B CA 1
ATOM 1679 C C . ILE B 1 41 ? 8.664 0.303 2.332 1 93.44 41 ILE B C 1
ATOM 1681 O O . ILE B 1 41 ? 8.133 -0.114 1.301 1 93.44 41 ILE B O 1
ATOM 1685 N N . ARG B 1 42 ? 9.078 -0.451 3.303 1 93 42 ARG B N 1
ATOM 1686 C CA . ARG B 1 42 ? 8.891 -1.893 3.184 1 93 42 ARG B CA 1
ATOM 1687 C C . ARG B 1 42 ? 7.418 -2.236 2.994 1 93 42 ARG B C 1
ATOM 1689 O O . ARG B 1 42 ? 7.066 -3.025 2.113 1 93 42 ARG B O 1
ATOM 1696 N N . ARG B 1 43 ? 6.594 -1.62 3.77 1 90 43 ARG B N 1
ATOM 1697 C CA . ARG B 1 43 ? 5.164 -1.877 3.666 1 90 43 ARG B CA 1
ATOM 1698 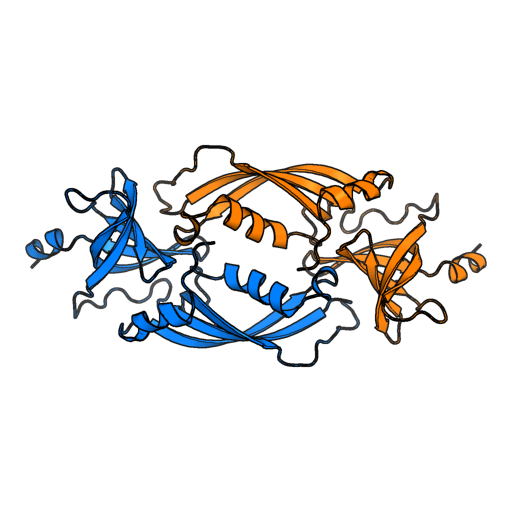C C . ARG B 1 43 ? 4.641 -1.504 2.283 1 90 43 ARG B C 1
ATOM 1700 O O . ARG B 1 43 ? 3.828 -2.23 1.703 1 90 43 ARG B O 1
ATOM 1707 N N . LEU B 1 44 ? 5.113 -0.437 1.803 1 91.62 44 LEU B N 1
ATOM 1708 C CA . LEU B 1 44 ? 4.656 0.032 0.499 1 91.62 44 LEU B CA 1
ATOM 1709 C C . LEU B 1 44 ? 5.148 -0.886 -0.613 1 91.62 44 LEU B C 1
ATOM 1711 O O . LEU B 1 44 ? 4.406 -1.193 -1.548 1 91.62 44 LEU B O 1
ATOM 1715 N N . VAL B 1 45 ? 6.309 -1.371 -0.468 1 94.5 45 VAL B N 1
ATOM 1716 C CA . VAL B 1 45 ? 6.91 -2.203 -1.506 1 94.5 45 VAL B CA 1
ATOM 1717 C C . VAL B 1 45 ? 6.312 -3.605 -1.455 1 94.5 45 VAL B C 1
ATOM 1719 O O . VAL B 1 45 ? 6.188 -4.27 -2.486 1 94.5 45 VAL B O 1
ATOM 1722 N N . GLU B 1 46 ? 5.969 -4.027 -0.3 1 92.44 46 GLU B N 1
ATOM 1723 C CA . GLU B 1 46 ? 5.391 -5.359 -0.127 1 92.44 46 GLU B CA 1
ATOM 1724 C C . GLU B 1 46 ? 4.105 -5.512 -0.932 1 92.44 46 GLU B C 1
ATOM 1726 O O . GLU B 1 46 ? 3.75 -6.617 -1.342 1 92.44 46 GLU B O 1
ATOM 1731 N N . SER B 1 47 ? 3.5 -4.426 -1.14 1 91.75 47 SER B N 1
ATOM 1732 C CA . SER B 1 47 ? 2.258 -4.488 -1.904 1 91.75 47 SER B CA 1
ATOM 1733 C C . SER B 1 47 ? 2.523 -4.863 -3.357 1 91.75 47 SER B C 1
ATOM 1735 O O . SER B 1 47 ? 1.599 -5.227 -4.09 1 91.75 47 SER B O 1
ATOM 1737 N N . SER B 1 48 ? 3.715 -4.836 -3.77 1 93.44 48 SER B N 1
ATOM 1738 C CA . SER B 1 48 ? 4.055 -5.176 -5.148 1 93.44 48 SER B CA 1
ATOM 1739 C C . SER B 1 48 ? 4.168 -6.684 -5.332 1 93.44 48 SER B C 1
ATOM 1741 O O . SER B 1 48 ? 4.223 -7.176 -6.461 1 93.44 48 SER B O 1
ATOM 1743 N N . ILE B 1 49 ? 4.199 -7.398 -4.273 1 94.56 49 ILE B N 1
ATOM 1744 C CA . ILE B 1 49 ? 4.324 -8.852 -4.371 1 94.56 49 ILE B CA 1
ATOM 1745 C C . ILE B 1 49 ? 3.133 -9.422 -5.137 1 94.56 49 ILE B C 1
ATOM 1747 O O . ILE B 1 49 ? 1.981 -9.078 -4.852 1 94.56 49 ILE B O 1
ATOM 1751 N N . GLY B 1 50 ? 3.453 -10.219 -6.137 1 94.88 50 GLY B N 1
ATOM 1752 C CA . GLY B 1 50 ? 2.412 -10.844 -6.941 1 94.88 50 GLY B CA 1
ATOM 1753 C C . GLY B 1 50 ? 1.93 -9.961 -8.078 1 94.88 50 GLY B C 1
ATOM 1754 O O . GLY B 1 50 ? 1.103 -10.383 -8.891 1 94.88 50 GLY B O 1
ATOM 1755 N N . GLN B 1 51 ? 2.514 -8.742 -8.125 1 95.12 51 GLN B N 1
ATOM 1756 C CA . GLN B 1 51 ? 2.137 -7.812 -9.18 1 95.12 51 GLN B CA 1
ATOM 1757 C C . GLN B 1 51 ? 3.246 -7.676 -10.219 1 95.12 51 GLN B C 1
ATOM 1759 O O . GLN B 1 51 ? 4.426 -7.598 -9.867 1 95.12 51 GLN B O 1
ATOM 1764 N N . PHE B 1 52 ? 2.814 -7.621 -11.445 1 95.69 52 PHE B N 1
ATOM 1765 C CA . PHE B 1 52 ? 3.793 -7.43 -12.516 1 95.69 52 PHE B CA 1
ATOM 1766 C C . PHE B 1 52 ? 4.445 -6.055 -12.406 1 95.69 52 PHE B C 1
ATOM 1768 O O . PHE B 1 52 ? 3.756 -5.047 -12.227 1 95.69 52 PHE B O 1
ATOM 1775 N N . ARG B 1 53 ? 5.738 -6.059 -12.469 1 95.94 53 ARG B N 1
ATOM 1776 C CA . ARG B 1 53 ? 6.516 -4.824 -12.516 1 95.94 53 ARG B CA 1
ATOM 1777 C C . ARG B 1 53 ? 7.277 -4.711 -13.828 1 95.94 53 ARG B C 1
ATOM 1779 O O . ARG B 1 53 ? 8.133 -5.547 -14.133 1 95.94 53 ARG B O 1
ATOM 1786 N N . LYS B 1 54 ? 7.004 -3.705 -14.547 1 93.62 54 LYS B N 1
ATOM 1787 C CA . LYS B 1 54 ? 7.617 -3.492 -15.852 1 93.62 54 LYS B CA 1
ATOM 1788 C C . LYS B 1 54 ? 9.117 -3.232 -15.719 1 93.62 54 LYS B C 1
ATOM 1790 O O . LYS B 1 54 ? 9.906 -3.703 -16.531 1 93.62 54 LYS B O 1
ATOM 1795 N N . GLN B 1 55 ? 9.516 -2.5 -14.656 1 94.81 55 GLN B N 1
ATOM 1796 C CA . GLN B 1 55 ? 10.898 -2.078 -14.477 1 94.81 55 GLN B CA 1
ATOM 1797 C C . GLN B 1 55 ? 11.836 -3.283 -14.383 1 94.81 55 GLN B C 1
ATOM 1799 O O . GLN B 1 55 ? 12.984 -3.221 -14.828 1 94.81 55 GLN B O 1
ATOM 1804 N N . ILE B 1 56 ? 11.336 -4.355 -13.883 1 95.94 56 ILE B N 1
ATOM 1805 C CA . ILE B 1 56 ? 12.188 -5.527 -13.742 1 95.94 56 ILE B CA 1
ATOM 1806 C C . ILE B 1 56 ? 11.672 -6.652 -14.641 1 95.94 56 ILE B C 1
ATOM 1808 O O . ILE B 1 56 ? 12.18 -7.777 -14.586 1 95.94 56 ILE B O 1
ATOM 1812 N N . SER B 1 57 ? 10.688 -6.387 -15.414 1 94 57 SER B N 1
ATOM 1813 C CA . SER B 1 57 ? 10.062 -7.363 -16.297 1 94 57 SER B CA 1
ATOM 1814 C C . SER B 1 57 ? 9.766 -8.664 -15.555 1 94 57 SER B C 1
ATOM 1816 O O . SER B 1 57 ? 10.18 -9.742 -15.992 1 94 57 SER B O 1
ATOM 1818 N N . GLY B 1 58 ? 9 -8.523 -14.469 1 96.12 58 GLY B N 1
ATOM 1819 C CA . GLY B 1 58 ? 8.734 -9.703 -13.672 1 96.12 58 GLY B CA 1
ATOM 1820 C C . GLY B 1 58 ? 7.785 -9.445 -12.516 1 96.12 58 GLY B C 1
ATOM 1821 O O . GLY B 1 58 ? 7.254 -8.344 -12.375 1 96.12 58 GLY B O 1
ATOM 1822 N N . VAL B 1 59 ? 7.582 -10.508 -11.734 1 96.81 59 VAL B N 1
ATOM 1823 C CA . VAL B 1 59 ? 6.645 -10.5 -10.617 1 96.81 59 VAL B CA 1
ATOM 1824 C C . VAL B 1 59 ? 7.387 -10.805 -9.32 1 96.81 59 VAL B C 1
ATOM 1826 O O . VAL B 1 59 ? 7.859 -11.93 -9.117 1 96.81 59 VAL B O 1
ATOM 1829 N N . PRO B 1 60 ? 7.473 -9.812 -8.414 1 97.25 60 PRO B N 1
ATOM 1830 C CA . PRO B 1 60 ? 8.133 -10.094 -7.141 1 97.25 60 PRO B CA 1
ATOM 1831 C C . PRO B 1 60 ? 7.449 -11.211 -6.355 1 97.25 60 PRO B C 1
ATOM 1833 O O . PRO B 1 60 ? 6.223 -11.234 -6.25 1 97.25 60 PRO B O 1
ATOM 1836 N N . ILE B 1 61 ? 8.219 -12.109 -5.797 1 97.31 61 ILE B N 1
ATOM 1837 C CA . ILE B 1 61 ? 7.77 -13.211 -4.953 1 97.31 61 ILE B CA 1
ATOM 1838 C C . ILE B 1 61 ? 8.047 -12.883 -3.488 1 97.31 61 ILE B C 1
ATOM 1840 O O . ILE B 1 61 ? 7.18 -13.062 -2.629 1 97.31 61 ILE B O 1
ATOM 1844 N N . ALA B 1 62 ? 9.227 -12.383 -3.262 1 97.31 62 ALA B N 1
ATOM 1845 C CA . ALA B 1 62 ? 9.688 -12.086 -1.907 1 97.31 62 ALA B CA 1
ATOM 1846 C C . ALA B 1 62 ? 10.664 -10.914 -1.903 1 97.31 62 ALA B C 1
ATOM 1848 O O . ALA B 1 62 ? 11.43 -10.734 -2.852 1 97.31 62 ALA B O 1
ATOM 1849 N N . LEU B 1 63 ? 10.57 -10.211 -0.82 1 96.81 63 LEU B N 1
ATOM 1850 C CA . LEU B 1 63 ? 11.453 -9.055 -0.67 1 96.81 63 LEU B CA 1
ATOM 1851 C C . LEU B 1 63 ? 12.617 -9.383 0.258 1 96.81 63 LEU B C 1
ATOM 1853 O O . LEU B 1 63 ? 12.43 -10.023 1.294 1 96.81 63 LEU B O 1
ATOM 1857 N N . GLY B 1 64 ? 13.773 -8.969 -0.18 1 97.12 64 GLY B N 1
ATOM 1858 C CA . GLY B 1 64 ? 14.961 -9.031 0.666 1 97.12 64 GLY B CA 1
ATOM 1859 C C . GLY B 1 64 ? 15.273 -7.715 1.348 1 97.12 64 GLY B C 1
ATOM 1860 O O . GLY B 1 64 ? 14.375 -7.043 1.858 1 97.12 64 GLY B O 1
ATOM 1861 N N . THR B 1 65 ? 16.469 -7.355 1.388 1 96.88 65 THR B N 1
ATOM 1862 C CA . THR B 1 65 ? 16.938 -6.145 2.057 1 96.88 65 THR B CA 1
ATOM 1863 C C . THR B 1 65 ? 16.531 -4.902 1.275 1 96.88 65 THR B C 1
ATOM 1865 O O . THR B 1 65 ? 16.578 -4.887 0.044 1 96.88 65 THR B O 1
ATOM 1868 N N . ILE B 1 66 ? 16.109 -3.941 2.035 1 95.88 66 ILE B N 1
ATOM 1869 C CA . ILE B 1 66 ? 15.875 -2.609 1.485 1 95.88 66 ILE B CA 1
ATOM 1870 C C . ILE B 1 66 ? 16.953 -1.647 1.992 1 95.88 66 ILE B C 1
ATOM 1872 O O . ILE B 1 66 ? 17.172 -1.541 3.201 1 95.88 66 ILE B O 1
ATOM 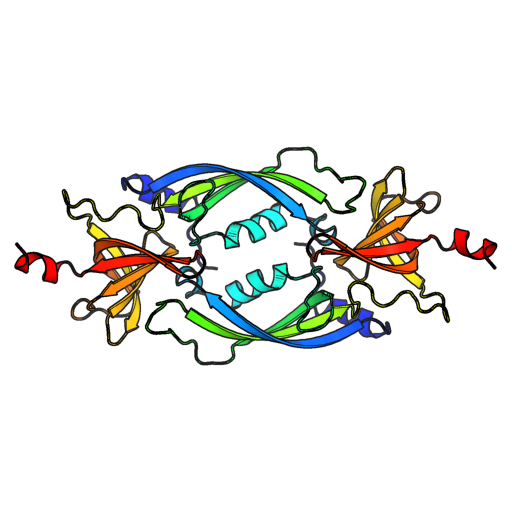1876 N N . ARG B 1 67 ? 17.578 -1.001 1.081 1 95.5 67 ARG B N 1
ATOM 1877 C CA . ARG B 1 67 ? 18.625 -0.057 1.421 1 95.5 67 ARG B CA 1
ATOM 1878 C C . ARG B 1 67 ? 18.281 1.353 0.957 1 95.5 67 ARG B C 1
ATOM 1880 O O . ARG B 1 67 ? 18.094 1.588 -0.239 1 95.5 67 ARG B O 1
ATOM 1887 N N . LEU B 1 68 ? 18.156 2.25 1.863 1 93.56 68 LEU B N 1
ATOM 1888 C CA . LEU B 1 68 ? 17.922 3.648 1.521 1 93.56 68 LEU B CA 1
ATOM 1889 C C . LEU B 1 68 ? 19.172 4.258 0.871 1 93.56 68 LEU B C 1
ATOM 1891 O O . LEU B 1 68 ? 20.281 4.07 1.357 1 93.56 68 LEU B O 1
ATOM 1895 N N . LEU B 1 69 ? 18.844 4.902 -0.298 1 90.06 69 LEU B N 1
ATOM 1896 C CA . LEU B 1 69 ? 19.953 5.578 -0.965 1 90.06 69 LEU B CA 1
ATOM 1897 C C . LEU B 1 69 ? 20 7.055 -0.583 1 90.06 69 LEU B C 1
ATOM 1899 O O . LEU B 1 69 ? 18.969 7.746 -0.644 1 90.06 69 LEU B O 1
ATOM 1903 N N . LYS B 1 70 ? 20.688 7.484 0.453 1 75.31 70 LYS B N 1
ATOM 1904 C CA . LYS B 1 70 ? 20.812 8.836 0.985 1 75.31 70 LYS B CA 1
ATOM 1905 C C . LYS B 1 70 ? 21.375 9.789 -0.065 1 75.31 70 LYS B C 1
ATOM 1907 O O . LYS B 1 70 ? 22 9.352 -1.036 1 75.31 70 LYS B O 1
ATOM 1912 N N . PRO B 1 71 ? 20.922 11.055 0.275 1 76.75 71 PRO B N 1
ATOM 1913 C CA . PRO B 1 71 ? 20.078 11.539 1.375 1 76.75 71 PRO B CA 1
ATOM 1914 C C . PRO B 1 71 ? 18.594 11.531 1.033 1 76.75 71 PRO B C 1
ATOM 1916 O O . PRO B 1 71 ? 18.234 11.383 -0.134 1 76.75 71 PRO B O 1
ATOM 1919 N N . ILE B 1 72 ? 17.766 11.562 2.014 1 79.94 72 ILE B N 1
ATOM 1920 C CA . ILE B 1 72 ? 16.391 11.992 1.873 1 79.94 72 ILE B CA 1
ATOM 1921 C C . ILE B 1 72 ? 16.344 13.484 1.55 1 79.94 72 ILE B C 1
ATOM 1923 O O . ILE B 1 72 ? 17.047 14.281 2.176 1 79.94 72 ILE B O 1
ATOM 1927 N N . TYR B 1 73 ? 15.68 13.781 0.536 1 78.5 73 TYR B N 1
ATOM 1928 C CA . TYR B 1 73 ? 15.68 15.195 0.186 1 78.5 73 TYR B CA 1
ATOM 1929 C C . TYR B 1 73 ? 14.258 15.711 -0.01 1 78.5 73 TYR B C 1
ATOM 1931 O O . TYR B 1 73 ? 13.328 14.922 -0.184 1 78.5 73 TYR B O 1
ATOM 1939 N N . ILE B 1 74 ? 14.117 16.922 0.282 1 82.19 74 ILE B N 1
ATOM 1940 C CA . ILE B 1 74 ? 12.859 17.641 0.125 1 82.19 74 ILE B CA 1
ATOM 1941 C C . ILE B 1 74 ? 12.953 18.609 -1.049 1 82.19 74 ILE B C 1
ATOM 1943 O O . ILE B 1 74 ? 13.875 19.422 -1.108 1 82.19 74 ILE B O 1
ATOM 1947 N N . LEU B 1 75 ? 12.078 18.375 -2.057 1 76.5 75 LEU B N 1
ATOM 1948 C CA . LEU B 1 75 ? 12.07 19.297 -3.188 1 76.5 75 LEU B CA 1
ATOM 1949 C C . LEU B 1 75 ? 11.359 20.594 -2.822 1 76.5 75 LEU B C 1
ATOM 1951 O O . LEU B 1 75 ? 10.352 20.578 -2.113 1 76.5 75 LEU B O 1
ATOM 1955 N N . GLU B 1 76 ? 11.969 21.609 -3.141 1 66.69 76 GLU B N 1
ATOM 1956 C CA . GLU B 1 76 ? 11.539 22.953 -2.771 1 66.69 76 GLU B CA 1
ATOM 1957 C C . GLU B 1 76 ? 10.039 23.125 -2.984 1 66.69 76 GLU B C 1
ATOM 1959 O O . GLU B 1 76 ? 9.336 23.641 -2.109 1 66.69 76 GLU B O 1
ATOM 1964 N N . ASP B 1 77 ? 9.516 22.656 -4.094 1 69.19 77 ASP B N 1
ATOM 1965 C CA . ASP B 1 77 ? 8.117 22.938 -4.418 1 69.19 77 ASP B CA 1
ATOM 1966 C C . ASP B 1 77 ? 7.195 21.859 -3.867 1 69.19 77 ASP B C 1
ATOM 1968 O O . ASP B 1 77 ? 5.973 22 -3.893 1 69.19 77 ASP B O 1
ATOM 1972 N N . HIS B 1 78 ? 7.961 20.812 -3.281 1 74.25 78 HIS B N 1
ATOM 1973 C CA . HIS B 1 78 ? 7.176 19.703 -2.77 1 74.25 78 HIS B CA 1
ATOM 1974 C C . HIS B 1 78 ? 7.535 19.391 -1.319 1 74.25 78 HIS B C 1
ATOM 1976 O O . HIS B 1 78 ? 8.688 19.062 -1.016 1 74.25 78 HIS B O 1
ATOM 1982 N N . ASN B 1 79 ? 6.84 19.812 -0.341 1 82.06 79 ASN B N 1
ATOM 1983 C CA . ASN B 1 79 ? 7.074 19.609 1.085 1 82.06 79 ASN B CA 1
ATOM 1984 C C . ASN B 1 79 ? 6.836 18.156 1.488 1 82.06 79 ASN B C 1
ATOM 1986 O O . ASN B 1 79 ? 6.184 17.891 2.496 1 82.06 79 ASN B O 1
ATOM 1990 N N . CYS B 1 80 ? 7.273 17.25 0.542 1 89.5 80 CYS B N 1
ATOM 1991 C CA . CYS B 1 80 ? 7.258 15.812 0.822 1 89.5 80 CYS B CA 1
ATOM 1992 C C . CYS B 1 80 ? 8.672 15.242 0.809 1 89.5 80 CYS B C 1
ATOM 1994 O O . CYS B 1 80 ? 9.609 15.898 0.355 1 89.5 80 CYS B O 1
ATOM 1996 N N . MET B 1 81 ? 8.812 14.133 1.335 1 91.38 81 MET B N 1
ATOM 1997 C CA . MET B 1 81 ? 10.102 13.453 1.361 1 91.38 81 MET B CA 1
ATOM 1998 C C . MET B 1 81 ? 10.305 12.617 0.102 1 91.38 81 MET B C 1
ATOM 2000 O O . MET B 1 81 ? 9.438 11.836 -0.271 1 91.38 81 MET B O 1
ATOM 2004 N N . HIS B 1 82 ? 11.367 12.852 -0.576 1 92.38 82 HIS B N 1
ATOM 2005 C CA . HIS B 1 82 ? 11.789 12.023 -1.699 1 92.38 82 HIS B CA 1
ATOM 2006 C C . HIS B 1 82 ? 12.891 11.055 -1.286 1 92.38 82 HIS B C 1
ATOM 2008 O O . HIS B 1 82 ? 13.93 11.477 -0.773 1 92.38 82 HIS B O 1
ATOM 2014 N N . VAL B 1 83 ? 12.609 9.844 -1.523 1 94.19 83 VAL B N 1
ATOM 2015 C CA . VAL B 1 83 ? 13.523 8.82 -1.028 1 94.19 83 VAL B CA 1
ATOM 2016 C C . VAL B 1 83 ? 13.891 7.867 -2.164 1 94.19 83 VAL B C 1
ATOM 2018 O O . VAL B 1 83 ? 13.016 7.352 -2.863 1 94.19 83 VAL B O 1
ATOM 2021 N N . ASP B 1 84 ? 15.156 7.699 -2.355 1 95.81 84 ASP B N 1
ATOM 2022 C CA . ASP B 1 84 ? 15.656 6.641 -3.229 1 95.81 84 ASP B CA 1
ATOM 2023 C C . ASP B 1 84 ? 16.125 5.434 -2.418 1 95.81 84 ASP B C 1
ATOM 2025 O O . ASP B 1 84 ? 16.75 5.586 -1.367 1 95.81 84 ASP B O 1
ATOM 2029 N N . PHE B 1 85 ? 15.773 4.305 -2.945 1 97.25 85 PHE B N 1
ATOM 2030 C CA . PHE B 1 85 ? 16.172 3.104 -2.227 1 97.25 85 PHE B CA 1
ATOM 2031 C C . PHE B 1 85 ? 16.391 1.94 -3.188 1 97.25 85 PHE B C 1
ATOM 2033 O O . PHE B 1 85 ? 15.984 2.012 -4.352 1 97.25 85 PHE B O 1
ATOM 2040 N N . GLU B 1 86 ? 17.062 0.965 -2.709 1 97.75 86 GLU B N 1
ATOM 2041 C CA . GLU B 1 86 ? 17.219 -0.312 -3.398 1 97.75 86 GLU B CA 1
ATOM 2042 C C . GLU B 1 86 ? 16.516 -1.438 -2.639 1 97.75 86 GLU B C 1
ATOM 2044 O O . GLU B 1 86 ? 16.547 -1.47 -1.406 1 97.75 86 GLU B O 1
ATOM 2049 N N . VAL B 1 87 ? 15.977 -2.291 -3.445 1 97.94 87 VAL B N 1
ATOM 2050 C CA . VAL B 1 87 ? 15.297 -3.42 -2.818 1 97.94 87 VAL B CA 1
ATOM 2051 C C . VAL B 1 87 ? 15.711 -4.719 -3.504 1 97.94 87 VAL B C 1
ATOM 2053 O O . VAL B 1 87 ? 15.672 -4.824 -4.73 1 97.94 87 VAL B O 1
ATOM 2056 N N . GLN B 1 88 ? 16.156 -5.629 -2.701 1 98.31 88 GLN B N 1
ATOM 2057 C CA . GLN B 1 88 ? 16.438 -6.988 -3.156 1 98.31 88 GLN B CA 1
ATOM 2058 C C . GLN B 1 88 ? 15.156 -7.812 -3.254 1 98.31 88 GLN B C 1
ATOM 2060 O O . GLN B 1 88 ? 14.297 -7.738 -2.373 1 98.31 88 GLN B O 1
ATOM 2065 N N . MET B 1 89 ? 15.07 -8.625 -4.379 1 98.38 89 MET B N 1
ATOM 2066 C CA . MET B 1 89 ? 13.852 -9.406 -4.555 1 98.38 89 MET B CA 1
ATOM 2067 C C . MET B 1 89 ? 14.156 -10.75 -5.203 1 98.38 89 MET B C 1
ATOM 2069 O O . MET B 1 89 ? 15.141 -10.883 -5.934 1 98.38 89 MET B O 1
ATOM 2073 N N . ILE B 1 90 ? 13.352 -11.742 -4.879 1 98.56 90 ILE B N 1
ATOM 2074 C CA . ILE B 1 90 ? 13.18 -12.93 -5.707 1 98.56 90 ILE B CA 1
ATOM 2075 C C . ILE B 1 90 ? 12.016 -12.719 -6.676 1 98.56 90 ILE B C 1
ATOM 2077 O O . ILE B 1 90 ? 10.914 -12.344 -6.262 1 98.56 90 ILE B O 1
ATOM 2081 N N . VAL B 1 91 ? 12.305 -12.945 -7.98 1 97.81 91 VAL B N 1
ATOM 2082 C CA . VAL B 1 91 ? 11.367 -12.484 -8.992 1 97.81 91 VAL B CA 1
ATOM 2083 C C . VAL B 1 91 ? 11.031 -13.633 -9.953 1 97.81 91 VAL B C 1
ATOM 2085 O O . VAL B 1 91 ? 11.922 -14.375 -10.375 1 97.81 91 VAL B O 1
ATOM 2088 N N . LEU B 1 92 ? 9.734 -13.805 -10.227 1 96.81 92 LEU B N 1
ATOM 2089 C CA . LEU B 1 92 ? 9.289 -14.633 -11.344 1 96.81 92 LEU B CA 1
ATOM 2090 C C . LEU B 1 92 ? 9.375 -13.867 -12.656 1 96.81 92 LEU B C 1
ATOM 2092 O O . LEU B 1 92 ? 8.625 -12.906 -12.875 1 96.81 92 LEU B O 1
ATOM 2096 N N . LYS B 1 93 ? 10.281 -14.289 -13.555 1 95.25 93 LYS B N 1
ATOM 2097 C CA . LYS B 1 93 ? 10.57 -13.57 -14.797 1 95.25 93 LYS B CA 1
ATOM 2098 C C . LYS B 1 93 ? 9.648 -14.023 -15.922 1 95.25 93 LYS B C 1
ATOM 2100 O O . LYS B 1 93 ? 10.023 -14.875 -16.734 1 95.25 93 LYS B O 1
ATOM 2105 N N . VAL B 1 94 ? 8.422 -13.398 -15.883 1 91.69 94 VAL B N 1
ATOM 2106 C CA . VAL B 1 94 ? 7.418 -13.641 -16.906 1 91.69 94 VAL B CA 1
ATOM 2107 C C . VAL B 1 94 ? 6.859 -12.312 -17.406 1 91.69 94 VAL B C 1
ATOM 2109 O O . VAL B 1 94 ? 6.879 -11.312 -16.688 1 91.69 94 VAL B O 1
ATOM 2112 N N . GLN B 1 95 ? 6.5 -12.148 -18.625 1 86.12 95 GLN B N 1
ATOM 2113 C CA . GLN B 1 95 ? 5.953 -10.914 -19.188 1 86.12 95 GLN B CA 1
ATOM 2114 C C . GLN B 1 95 ? 4.566 -11.156 -19.781 1 86.12 95 GLN B C 1
ATOM 2116 O O . GLN B 1 95 ? 4.242 -12.273 -20.172 1 86.12 95 GLN B O 1
ATOM 2121 N N . PRO B 1 96 ? 3.826 -9.953 -19.641 1 76.69 96 PRO B N 1
ATOM 2122 C CA . PRO B 1 96 ? 2.529 -10.078 -20.297 1 76.69 96 PRO B CA 1
ATOM 2123 C C . PRO B 1 96 ? 2.658 -10.484 -21.766 1 76.69 96 PRO B C 1
ATOM 2125 O O . PRO B 1 96 ? 3.492 -9.93 -22.5 1 76.69 96 PRO B O 1
ATOM 2128 N N . GLY B 1 97 ? 1.869 -11.281 -22.188 1 67.88 97 GLY B N 1
ATOM 2129 C CA . GLY B 1 97 ? 1.894 -11.711 -23.578 1 67.88 97 GLY B CA 1
ATOM 2130 C C . GLY B 1 97 ? 3.047 -12.641 -23.891 1 67.88 97 GLY B C 1
ATOM 2131 O O . GLY B 1 97 ? 3.18 -13.109 -25.016 1 67.88 97 GLY B O 1
ATOM 2132 N N . GLY B 1 98 ? 4.074 -12.594 -23.109 1 57.62 98 GLY B N 1
ATOM 2133 C CA . GLY B 1 98 ? 5.277 -13.352 -23.406 1 57.62 98 GLY B CA 1
ATOM 2134 C C . GLY B 1 98 ? 5.055 -14.852 -23.391 1 57.62 98 GLY B C 1
ATOM 2135 O O . GLY B 1 98 ? 3.932 -15.32 -23.594 1 57.62 98 GLY B O 1
ATOM 2136 N N . GLU B 1 99 ? 6.004 -15.484 -22.406 1 52.94 99 GLU B N 1
ATOM 2137 C CA . GLU B 1 99 ? 6.453 -16.875 -22.516 1 52.94 99 GLU B CA 1
ATOM 2138 C C . GLU B 1 99 ? 5.277 -17.844 -22.422 1 52.94 99 GLU B C 1
ATOM 2140 O O . GLU B 1 99 ? 4.5 -17.797 -21.469 1 52.94 99 GLU B O 1
ATOM 2145 N N . LYS B 1 100 ? 4.676 -17.938 -23.641 1 53.38 100 LYS B N 1
ATOM 2146 C CA . LYS B 1 100 ? 4.094 -19.266 -23.812 1 53.38 100 LYS B CA 1
ATOM 2147 C C . LYS B 1 100 ? 5.141 -20.359 -23.625 1 53.38 100 LYS B C 1
ATOM 2149 O O . LYS B 1 100 ? 6.328 -20.125 -23.875 1 53.38 100 LYS B O 1
ATOM 2154 N N . CYS B 1 101 ? 4.992 -21.078 -22.656 1 46.78 101 CYS B N 1
ATOM 2155 C CA . CYS B 1 101 ? 5.871 -22.234 -22.719 1 46.78 101 CYS B CA 1
ATOM 2156 C C . CYS B 1 101 ? 6.273 -22.562 -24.141 1 46.78 101 CYS B C 1
ATOM 2158 O O . CYS B 1 101 ? 5.414 -22.734 -25.016 1 46.78 101 CYS B O 1
ATOM 2160 N N . ASP B 1 102 ? 7.273 -21.797 -24.609 1 43.91 102 ASP B N 1
ATOM 2161 C CA . ASP B 1 102 ? 7.684 -22.047 -25.984 1 43.91 102 ASP B CA 1
ATOM 2162 C C . ASP B 1 102 ? 7.621 -23.531 -26.328 1 43.91 102 ASP B C 1
ATOM 2164 O O . ASP B 1 102 ? 8.055 -23.953 -27.406 1 43.91 102 ASP B O 1
ATOM 2168 N N . GLY B 1 103 ? 7.008 -24.266 -25.859 1 40.03 103 GLY B N 1
ATOM 2169 C CA . GLY B 1 103 ? 6.809 -25.578 -26.453 1 40.03 103 GLY B CA 1
ATOM 2170 C C . GLY B 1 103 ? 7.871 -26.594 -26.047 1 40.03 103 GLY B C 1
ATOM 2171 O O . GLY B 1 103 ? 7.711 -27.797 -26.281 1 40.03 103 GLY B O 1
ATOM 2172 N N . GLU B 1 104 ? 9.188 -26.219 -26.047 1 47.94 104 GLU B N 1
ATOM 2173 C CA . GLU B 1 104 ? 10.023 -27.391 -26.297 1 47.94 104 GLU B CA 1
ATOM 2174 C C . GLU B 1 104 ? 10.055 -28.328 -25.094 1 47.94 104 GLU B C 1
ATOM 2176 O O . GLU B 1 104 ? 10.297 -29.516 -25.234 1 47.94 104 GLU B O 1
ATOM 2181 N N . GLY B 1 105 ? 9.859 -27.812 -23.734 1 54 105 GLY B N 1
ATOM 2182 C CA . GLY B 1 105 ? 9.766 -28.781 -22.656 1 54 105 GLY B CA 1
ATOM 2183 C C . GLY B 1 105 ? 8.758 -28.391 -21.594 1 54 105 GLY B C 1
ATOM 2184 O O . GLY B 1 105 ? 8.391 -27.219 -21.469 1 54 105 GLY B O 1
ATOM 2185 N N . GLU B 1 106 ? 7.93 -29.422 -21.172 1 64.31 106 GLU B N 1
ATOM 2186 C CA . GLU B 1 106 ? 6.883 -29.359 -20.156 1 64.31 106 GLU B CA 1
ATOM 2187 C C . GLU B 1 106 ? 7.434 -28.859 -18.828 1 64.31 106 GLU B C 1
ATOM 2189 O O . GLU B 1 106 ? 8.359 -29.469 -18.266 1 64.31 106 GLU B O 1
ATOM 2194 N N . LYS B 1 107 ? 7.285 -27.672 -18.484 1 86.38 107 LYS B N 1
ATOM 2195 C CA . LYS B 1 107 ? 7.691 -27.234 -17.156 1 86.38 107 LYS B CA 1
ATOM 2196 C C . LYS B 1 107 ? 6.652 -27.625 -16.109 1 86.38 107 LYS B C 1
ATOM 2198 O O . LYS B 1 107 ? 5.496 -27.203 -16.188 1 86.38 107 LYS B O 1
ATOM 2203 N N . ILE B 1 108 ? 7.16 -28.547 -15.281 1 92.31 108 ILE B N 1
ATOM 2204 C CA . ILE B 1 108 ? 6.305 -29.031 -14.203 1 92.31 108 ILE B CA 1
ATOM 2205 C C . ILE B 1 108 ? 6.578 -28.219 -12.938 1 92.31 108 ILE B C 1
ATOM 2207 O O . ILE B 1 108 ? 7.734 -28.047 -12.547 1 92.31 108 ILE B O 1
ATOM 2211 N N . ILE B 1 109 ? 5.496 -27.75 -12.391 1 94.31 109 ILE B N 1
ATOM 2212 C CA . ILE B 1 109 ? 5.672 -26.938 -11.188 1 94.31 109 ILE B CA 1
ATOM 2213 C C . ILE B 1 109 ? 4.789 -27.484 -10.07 1 94.31 109 ILE B C 1
ATOM 2215 O O . ILE B 1 109 ? 3.807 -28.172 -10.328 1 94.31 109 ILE B O 1
ATOM 2219 N N . SER B 1 110 ? 5.223 -27.203 -8.836 1 96 110 SER B N 1
ATOM 2220 C CA . SER B 1 110 ? 4.469 -27.594 -7.652 1 96 110 SER B CA 1
ATOM 2221 C C . SER B 1 110 ? 3.518 -26.484 -7.211 1 96 110 SER B C 1
ATOM 2223 O O . SER B 1 110 ? 3.939 -25.344 -6.988 1 96 110 SER B O 1
ATOM 2225 N N . CYS B 1 111 ? 2.25 -26.812 -7.008 1 96.88 111 CYS B N 1
ATOM 2226 C CA . CYS B 1 111 ? 1.196 -25.875 -6.664 1 96.88 111 CYS B CA 1
ATOM 2227 C C . CYS B 1 111 ? 0.552 -26.234 -5.332 1 96.88 111 CYS B C 1
ATOM 2229 O O . CYS B 1 111 ? 0.592 -27.391 -4.914 1 96.88 111 CYS B O 1
ATOM 2231 N N . LYS B 1 112 ? 0.018 -25.234 -4.711 1 96.12 112 LYS B N 1
ATOM 2232 C CA . LYS B 1 112 ? -0.794 -25.453 -3.518 1 96.12 112 LYS B CA 1
ATOM 2233 C C . LYS B 1 112 ? -2.23 -24.984 -3.74 1 96.12 112 LYS B C 1
ATOM 2235 O O . LYS B 1 112 ? -2.469 -23.828 -4.078 1 96.12 112 LYS B O 1
ATOM 2240 N N . ALA B 1 113 ? -3.174 -25.844 -3.496 1 96.19 113 ALA B N 1
ATOM 2241 C CA . ALA B 1 113 ? -4.586 -25.531 -3.721 1 96.19 113 ALA B CA 1
ATOM 2242 C C . ALA B 1 113 ? -5.148 -24.688 -2.59 1 96.19 113 ALA B C 1
ATOM 2244 O O . ALA B 1 113 ? -4.969 -25 -1.412 1 96.19 113 ALA B O 1
ATOM 2245 N N . LYS B 1 114 ? -5.789 -23.609 -2.947 1 92.81 114 LYS B N 1
ATOM 2246 C CA . LYS B 1 114 ? -6.457 -22.781 -1.953 1 92.81 114 LYS B CA 1
ATOM 2247 C C . LYS B 1 114 ? -7.969 -22.984 -1.99 1 92.81 114 LYS B C 1
ATOM 2249 O O . LYS B 1 114 ? -8.617 -23.062 -0.943 1 92.81 114 LYS B O 1
ATOM 2254 N N . GLN B 1 115 ? -8.531 -23.047 -3.189 1 92.06 115 GLN B N 1
ATOM 2255 C CA . GLN B 1 115 ? -9.961 -23.266 -3.379 1 92.06 115 GLN B CA 1
ATOM 2256 C C . GLN B 1 115 ? -10.219 -24.109 -4.625 1 92.06 115 GLN B C 1
ATOM 2258 O O . GLN B 1 115 ? -9.586 -23.906 -5.664 1 92.06 115 GLN B O 1
ATOM 2263 N N . VAL B 1 116 ? -11.07 -25 -4.492 1 93.5 116 VAL B N 1
ATOM 2264 C CA . VAL B 1 116 ? -11.492 -25.812 -5.625 1 93.5 116 VAL B CA 1
ATOM 2265 C C . VAL B 1 116 ? -12.805 -25.281 -6.188 1 93.5 116 VAL B C 1
ATOM 2267 O O . VAL B 1 116 ? -13.812 -25.203 -5.473 1 93.5 116 VAL B O 1
ATOM 2270 N N . LEU B 1 117 ? -12.703 -24.812 -7.426 1 89.38 117 LEU B N 1
ATOM 2271 C CA . LEU B 1 117 ? -13.883 -24.281 -8.109 1 89.38 117 LEU B CA 1
ATOM 2272 C C . LEU B 1 117 ? -14.461 -25.312 -9.062 1 89.38 117 LEU B C 1
ATOM 2274 O O . LEU B 1 117 ? -13.891 -26.391 -9.25 1 89.38 117 LEU B O 1
ATOM 2278 N N . LYS B 1 118 ? -15.633 -24.984 -9.594 1 86.56 118 LYS B N 1
ATOM 2279 C CA . LYS B 1 118 ? -16.297 -25.875 -10.539 1 86.56 118 LYS B CA 1
ATOM 2280 C C . LYS B 1 118 ? -15.414 -26.125 -11.758 1 86.56 118 LYS B C 1
ATOM 2282 O O . LYS B 1 118 ? -15.352 -27.25 -12.273 1 86.56 118 LYS B O 1
ATOM 2287 N N . HIS B 1 119 ? -14.617 -25.094 -12.164 1 87.81 119 HIS B N 1
ATOM 2288 C CA . HIS B 1 119 ? -13.906 -25.172 -13.438 1 87.81 119 HIS B CA 1
ATOM 2289 C C . HIS B 1 119 ? -12.398 -25.312 -13.219 1 87.81 119 HIS B C 1
ATOM 2291 O O . HIS B 1 119 ? -11.633 -25.359 -14.18 1 87.81 119 HIS B O 1
ATOM 2297 N N . GLY B 1 120 ? -12.047 -25.516 -12.016 1 93.31 120 GLY B N 1
ATOM 2298 C CA . GLY B 1 120 ? -10.617 -25.625 -11.766 1 93.31 120 GLY B CA 1
ATOM 2299 C C . GLY B 1 120 ? -10.25 -25.391 -10.312 1 93.31 120 GLY B C 1
ATOM 2300 O O . GLY B 1 120 ? -11.109 -25.453 -9.43 1 93.31 120 GLY B O 1
ATOM 2301 N N . VAL B 1 121 ? -9.008 -25.297 -10.086 1 95.06 121 VAL B N 1
ATOM 2302 C CA . VAL B 1 121 ? -8.43 -25.031 -8.773 1 95.06 121 VAL B CA 1
ATOM 2303 C C . VAL B 1 121 ? -7.684 -23.703 -8.797 1 95.06 121 VAL B C 1
ATOM 2305 O O . VAL B 1 121 ? -6.957 -23.406 -9.75 1 95.06 121 VAL B O 1
ATOM 2308 N N . VAL B 1 122 ? -7.957 -22.891 -7.828 1 94.19 122 VAL B N 1
ATOM 2309 C CA . VAL B 1 122 ? -7.145 -21.703 -7.621 1 94.19 122 VAL B CA 1
ATOM 2310 C C . VAL B 1 122 ? -6.23 -21.891 -6.414 1 94.19 122 VAL B C 1
ATOM 2312 O O . VAL B 1 122 ? -6.605 -22.562 -5.445 1 94.19 122 VAL B O 1
ATOM 2315 N N . GLY B 1 123 ? -5.07 -21.297 -6.555 1 95.19 123 GLY B N 1
ATOM 2316 C CA . GLY B 1 123 ? -4.09 -21.453 -5.492 1 95.19 123 GLY B CA 1
ATOM 2317 C C . GLY B 1 123 ? -2.828 -20.641 -5.719 1 95.19 123 GLY B C 1
ATOM 2318 O O . GLY B 1 123 ? -2.887 -19.531 -6.238 1 95.19 123 GLY B O 1
ATOM 2319 N N . THR B 1 124 ? -1.74 -21.219 -5.176 1 96 124 THR B N 1
ATOM 2320 C CA . THR B 1 124 ? -0.49 -20.469 -5.27 1 96 124 THR B CA 1
ATOM 2321 C C . THR B 1 124 ? 0.632 -21.359 -5.793 1 96 124 THR B C 1
ATOM 2323 O O . THR B 1 124 ? 0.553 -22.578 -5.699 1 96 124 THR B O 1
ATOM 2326 N N . VAL B 1 125 ? 1.562 -20.719 -6.375 1 96.19 125 VAL B N 1
ATOM 2327 C CA . VAL B 1 125 ? 2.816 -21.328 -6.809 1 96.19 125 VAL B CA 1
ATOM 2328 C C . VAL B 1 125 ? 3.99 -20.469 -6.348 1 96.19 125 VAL B C 1
ATOM 2330 O O . VAL B 1 125 ? 3.824 -19.281 -6.066 1 96.19 125 VAL B O 1
ATOM 2333 N N . PHE B 1 126 ? 5.145 -21.062 -6.238 1 96.06 126 PHE B N 1
ATOM 2334 C CA . PHE B 1 126 ? 6.355 -20.359 -5.812 1 96.06 126 PHE B CA 1
ATOM 2335 C C . PHE B 1 126 ? 6.102 -19.562 -4.543 1 96.06 126 PHE B C 1
ATOM 2337 O O . PHE B 1 126 ? 6.496 -18.391 -4.449 1 96.06 126 PHE B O 1
ATOM 2344 N N . GLY B 1 127 ? 5.383 -20.125 -3.637 1 91.88 127 GLY B N 1
ATOM 2345 C CA . GLY B 1 127 ? 5.117 -19.516 -2.348 1 91.88 127 GLY B CA 1
ATOM 2346 C C . GLY B 1 127 ? 3.854 -18.672 -2.338 1 91.88 127 GLY B C 1
ATOM 2347 O O . GLY B 1 127 ? 2.875 -19.016 -1.677 1 91.88 127 GLY B O 1
ATOM 2348 N N . ASN B 1 128 ? 3.887 -17.562 -3.277 1 91 128 ASN B N 1
ATOM 2349 C CA . ASN B 1 128 ? 2.801 -16.609 -3.074 1 91 128 ASN B CA 1
ATOM 2350 C C . ASN B 1 128 ? 2.195 -16.156 -4.398 1 91 128 ASN B C 1
ATOM 2352 O O . ASN B 1 128 ? 1.384 -15.234 -4.434 1 91 128 ASN B O 1
ATOM 2356 N N . ILE B 1 129 ? 2.629 -16.719 -5.453 1 95.38 129 ILE B N 1
ATOM 2357 C CA . ILE B 1 129 ? 2.111 -16.25 -6.73 1 95.38 129 ILE B CA 1
ATOM 2358 C C . ILE B 1 129 ? 0.808 -16.969 -7.062 1 95.38 129 ILE B C 1
ATOM 2360 O O . ILE B 1 129 ? 0.728 -18.188 -6.957 1 95.38 129 ILE B O 1
ATOM 2364 N N . GLY B 1 130 ? -0.196 -16.219 -7.441 1 94.38 130 GLY B N 1
ATOM 2365 C CA . GLY B 1 130 ? -1.472 -16.812 -7.797 1 94.38 130 GLY B CA 1
ATOM 2366 C C . GLY B 1 130 ? -1.374 -17.766 -8.969 1 94.38 130 GLY B C 1
ATOM 2367 O O . GLY B 1 130 ? -0.631 -17.516 -9.922 1 94.38 130 GLY B O 1
ATOM 2368 N N . MET B 1 131 ? -2.215 -18.797 -8.898 1 94.81 131 MET B N 1
ATOM 2369 C CA . MET B 1 131 ? -2.209 -19.812 -9.953 1 94.81 131 MET B CA 1
ATOM 2370 C C . MET B 1 131 ? -3.609 -20.359 -10.18 1 94.81 131 MET B C 1
ATOM 2372 O O . MET B 1 131 ? -4.422 -20.406 -9.25 1 94.81 131 MET B O 1
ATOM 2376 N N . VAL B 1 132 ? -3.781 -20.719 -11.359 1 93.62 132 VAL B N 1
ATOM 2377 C CA . VAL B 1 132 ? -4.996 -21.438 -11.734 1 93.62 132 VAL B CA 1
ATOM 2378 C C . VAL B 1 132 ? -4.633 -22.734 -12.461 1 93.62 132 VAL B C 1
ATOM 2380 O O . VAL B 1 132 ? -3.73 -22.75 -13.305 1 93.62 132 VAL B O 1
ATOM 2383 N N . CYS B 1 133 ? -5.301 -23.766 -12.062 1 95 133 CYS B N 1
ATOM 2384 C CA . CYS B 1 133 ? -5.188 -25.047 -12.766 1 95 133 CYS B CA 1
ATOM 2385 C C . CYS B 1 133 ? -6.539 -25.484 -13.305 1 95 133 CYS B C 1
ATOM 2387 O O . CYS B 1 133 ? -7.484 -25.688 -12.539 1 95 133 CYS B O 1
ATOM 2389 N N . SER B 1 134 ? -6.621 -25.641 -14.523 1 92.62 134 SER B N 1
ATOM 2390 C CA . SER B 1 134 ? -7.887 -26.016 -15.141 1 92.62 134 SER B CA 1
ATOM 2391 C C . SER B 1 134 ? -7.68 -27.109 -16.188 1 92.62 134 SER B C 1
ATOM 2393 O O . SER B 1 134 ? -6.824 -26.984 -17.062 1 92.62 134 SER B O 1
ATOM 2395 N N . PRO B 1 135 ? -8.492 -28.234 -16.156 1 93.88 135 PRO B N 1
ATOM 2396 C CA . PRO B 1 135 ? -9.484 -28.547 -15.109 1 93.88 135 PRO B CA 1
ATOM 2397 C C . PRO B 1 135 ? -8.836 -28.906 -13.781 1 93.88 135 PRO B C 1
ATOM 2399 O O . PRO B 1 135 ? -7.609 -28.969 -13.68 1 93.88 135 PRO B O 1
ATOM 2402 N N . ALA B 1 136 ? -9.695 -29.094 -12.789 1 94 136 ALA B N 1
ATOM 2403 C CA . ALA B 1 136 ? -9.18 -29.484 -11.477 1 94 136 ALA B CA 1
ATOM 2404 C C . ALA B 1 136 ? -8.625 -30.906 -11.508 1 94 136 ALA B C 1
ATOM 2406 O O . ALA B 1 136 ? -9.242 -31.797 -12.078 1 94 136 ALA B O 1
ATOM 2407 N N . PRO B 1 137 ? -7.398 -31.078 -10.953 1 93.12 137 PRO B N 1
ATOM 2408 C CA . PRO B 1 137 ? -6.945 -32.469 -10.805 1 93.12 137 PRO B CA 1
ATOM 2409 C C . PRO B 1 137 ? -7.938 -33.344 -10.039 1 93.12 137 PRO B C 1
ATOM 2411 O O . PRO B 1 137 ? -8.617 -32.844 -9.133 1 93.12 137 PRO B O 1
ATOM 2414 N N . HIS B 1 138 ? -7.98 -34.562 -10.328 1 91.06 138 HIS B N 1
ATOM 2415 C CA . HIS B 1 138 ? -8.906 -35.5 -9.695 1 91.06 138 HIS B CA 1
ATOM 2416 C C . HIS B 1 138 ? -8.641 -35.594 -8.195 1 91.06 138 HIS B C 1
ATOM 2418 O O . HIS B 1 138 ? -7.496 -35.781 -7.777 1 91.06 138 HIS B O 1
ATOM 2424 N N . GLY B 1 139 ? -9.625 -35.375 -7.367 1 93.69 139 GLY B N 1
ATOM 2425 C CA . GLY B 1 139 ? -9.539 -35.625 -5.938 1 93.69 139 GLY B CA 1
ATOM 2426 C C . GLY B 1 139 ? -8.836 -34.531 -5.184 1 93.69 139 GLY B C 1
ATOM 2427 O O . GLY B 1 139 ? -8.531 -34.656 -3.996 1 93.69 139 GLY B O 1
ATOM 2428 N N . ILE B 1 140 ? -8.57 -33.5 -5.832 1 95.5 140 ILE B N 1
ATOM 2429 C CA . ILE B 1 140 ? -7.82 -32.406 -5.207 1 95.5 140 ILE B CA 1
ATOM 2430 C C . ILE B 1 140 ? -8.68 -31.75 -4.133 1 95.5 140 ILE B C 1
ATOM 2432 O O . ILE B 1 140 ? -9.875 -31.547 -4.324 1 95.5 140 ILE B O 1
ATOM 2436 N N . LYS B 1 141 ? -8.031 -31.484 -2.957 1 96.56 141 LYS B N 1
ATOM 2437 C CA . LYS B 1 141 ? -8.664 -30.766 -1.858 1 96.56 141 LYS B CA 1
ATOM 2438 C C . LYS B 1 141 ? -7.887 -29.5 -1.512 1 96.56 141 LYS B C 1
ATOM 2440 O O . LYS B 1 141 ? -6.727 -29.359 -1.897 1 96.56 141 LYS B O 1
ATOM 2445 N N . GLU B 1 142 ? -8.562 -28.656 -0.797 1 94.56 142 GLU B N 1
ATOM 2446 C CA . GLU B 1 142 ? -7.902 -27.453 -0.323 1 94.56 142 GLU B CA 1
ATOM 2447 C C . GLU B 1 142 ? -6.668 -27.781 0.51 1 94.56 142 GLU B C 1
ATOM 2449 O O . GLU B 1 142 ? -6.684 -28.719 1.305 1 94.56 142 GLU B O 1
ATOM 2454 N N . ASN B 1 143 ? -5.637 -27.125 0.252 1 94.44 143 ASN B N 1
ATOM 2455 C CA . ASN B 1 143 ? -4.367 -27.203 0.972 1 94.44 143 ASN B CA 1
ATOM 2456 C C . ASN B 1 143 ? -3.494 -28.328 0.455 1 94.44 143 ASN B C 1
ATOM 2458 O O . ASN B 1 143 ? -2.363 -28.516 0.911 1 94.44 143 ASN B O 1
ATOM 2462 N N . ASP B 1 144 ? -4.035 -29.047 -0.538 1 97.06 144 ASP B N 1
ATOM 2463 C CA . ASP B 1 144 ? -3.191 -30.062 -1.159 1 97.06 144 ASP B CA 1
ATOM 2464 C C . ASP B 1 144 ? -2.068 -29.422 -1.971 1 97.06 144 ASP B C 1
ATOM 2466 O O . ASP B 1 144 ? -2.271 -28.391 -2.609 1 97.06 144 ASP B O 1
ATOM 2470 N N . VAL B 1 145 ? -0.939 -30.047 -1.895 1 97.25 145 VAL B N 1
ATOM 2471 C CA . VAL B 1 145 ? 0.145 -29.719 -2.816 1 97.25 145 VAL B CA 1
ATOM 2472 C C . VAL B 1 145 ? 0.133 -30.703 -3.988 1 97.25 145 VAL B C 1
ATOM 2474 O O . VAL B 1 145 ? 0.003 -31.906 -3.793 1 97.25 145 VAL B O 1
ATOM 2477 N N . PHE B 1 146 ? 0.201 -30.203 -5.215 1 96.81 146 PHE B N 1
ATOM 2478 C CA . PHE B 1 146 ? 0.132 -31.047 -6.398 1 96.81 146 PHE B CA 1
ATOM 2479 C C . PHE B 1 146 ? 1.024 -30.5 -7.508 1 96.81 146 PHE B C 1
ATOM 2481 O O . PHE B 1 146 ? 1.405 -29.328 -7.488 1 96.81 146 PHE B O 1
ATOM 2488 N N . LYS B 1 147 ? 1.342 -31.328 -8.461 1 95.75 147 LYS B N 1
ATOM 2489 C CA . LYS B 1 147 ? 2.141 -30.938 -9.617 1 95.75 147 LYS B CA 1
ATOM 2490 C C . LYS B 1 147 ? 1.254 -30.656 -10.828 1 95.75 147 LYS B C 1
ATOM 2492 O O . LYS B 1 147 ? 0.233 -31.312 -11.023 1 95.75 147 LYS B O 1
ATOM 2497 N N . ALA B 1 148 ? 1.646 -29.672 -11.555 1 95 148 ALA B N 1
ATOM 2498 C CA . ALA B 1 148 ? 0.911 -29.281 -12.758 1 95 148 ALA B CA 1
ATOM 2499 C C . ALA B 1 148 ? 1.855 -28.75 -13.828 1 95 148 ALA B C 1
ATOM 2501 O O . ALA B 1 148 ? 3.01 -28.422 -13.547 1 95 148 ALA B O 1
ATOM 2502 N N . CYS B 1 149 ? 1.371 -28.719 -15.023 1 92.88 149 CYS B N 1
ATOM 2503 C CA . CYS B 1 149 ? 2.154 -28.203 -16.141 1 92.88 149 CYS B CA 1
ATOM 2504 C C . CYS B 1 149 ? 1.996 -26.703 -16.266 1 92.88 149 CYS B C 1
ATOM 2506 O O . CYS B 1 149 ? 0.875 -26.188 -16.328 1 92.88 149 CYS B O 1
ATOM 2508 N N . PHE B 1 150 ? 3.129 -26.031 -16.359 1 93.25 150 PHE B N 1
ATOM 2509 C CA . PHE B 1 150 ? 3.145 -24.578 -16.547 1 93.25 150 PHE B CA 1
ATOM 2510 C C . PHE B 1 150 ? 2.738 -24.203 -17.969 1 93.25 150 PHE B C 1
ATOM 2512 O O . PHE B 1 150 ? 3.34 -24.688 -18.938 1 93.25 150 PHE B O 1
ATOM 2519 N N . MET B 1 151 ? 1.751 -23.297 -18.094 1 89 151 MET B N 1
ATOM 2520 C CA . MET B 1 151 ? 1.249 -22.938 -19.422 1 89 151 MET B CA 1
ATOM 2521 C C . MET B 1 151 ? 1.477 -21.453 -19.703 1 89 151 MET B C 1
ATOM 2523 O O . MET B 1 151 ? 1.191 -20.984 -20.797 1 89 151 MET B O 1
ATOM 2527 N N . GLY B 1 152 ? 1.95 -20.781 -18.766 1 90 152 GLY B N 1
ATOM 2528 C CA . GLY B 1 152 ? 2.152 -19.344 -18.906 1 90 152 GLY B CA 1
ATOM 2529 C C . GLY B 1 152 ? 1.491 -18.531 -17.812 1 90 152 GLY B C 1
ATOM 2530 O O . GLY B 1 152 ? 1.271 -19.031 -16.703 1 90 152 GLY B O 1
ATOM 2531 N N . VAL B 1 153 ? 1.336 -17.156 -18.156 1 92.06 153 VAL B N 1
ATOM 2532 C CA . VAL B 1 153 ? 0.772 -16.281 -17.125 1 92.06 153 VAL B CA 1
ATOM 2533 C C . VAL B 1 153 ? -0.273 -15.359 -17.75 1 92.06 153 VAL B C 1
ATOM 2535 O O . VAL B 1 153 ? -0.208 -15.047 -18.938 1 92.06 153 VAL B O 1
ATOM 2538 N N . LYS B 1 154 ? -1.21 -15 -16.969 1 89.19 154 LYS B N 1
ATOM 2539 C CA . LYS B 1 154 ? -2.164 -13.93 -17.25 1 89.19 154 LYS B CA 1
ATOM 2540 C C . LYS B 1 154 ? -2.115 -12.852 -16.172 1 89.19 154 LYS B C 1
ATOM 2542 O O . LYS B 1 154 ? -1.729 -13.125 -15.023 1 89.19 154 LYS B O 1
ATOM 2547 N N . PHE B 1 155 ? -2.432 -11.641 -16.531 1 90.69 155 PHE B N 1
ATOM 2548 C CA . PHE B 1 155 ? -2.434 -10.547 -15.578 1 90.69 155 PHE B CA 1
ATOM 2549 C C . PHE B 1 155 ? -3.791 -9.852 -15.555 1 90.69 155 PHE B C 1
ATOM 2551 O O . PHE B 1 155 ? -4.352 -9.539 -16.609 1 90.69 155 PHE B O 1
ATOM 2558 N N . LYS B 1 156 ? -4.312 -9.727 -14.391 1 87.38 156 LYS B N 1
ATOM 2559 C CA . LYS B 1 156 ? -5.449 -8.852 -14.133 1 87.38 156 LYS B CA 1
ATOM 2560 C C . LYS B 1 156 ? -5.02 -7.602 -13.367 1 87.38 156 LYS B C 1
ATOM 2562 O O . LYS B 1 156 ? -4.648 -7.688 -12.195 1 87.38 156 LYS B O 1
ATOM 2567 N N . ASN B 1 157 ? -5.125 -6.391 -13.852 1 85.5 157 ASN B N 1
ATOM 2568 C CA . ASN B 1 157 ? -4.625 -5.164 -13.242 1 85.5 157 ASN B CA 1
ATOM 2569 C C . ASN B 1 157 ? -3.232 -5.359 -12.648 1 85.5 157 ASN B C 1
ATOM 2571 O O . ASN B 1 157 ? -2.986 -4.984 -11.5 1 85.5 157 ASN B O 1
ATOM 2575 N N . SER B 1 158 ? -2.4 -6.035 -13.125 1 91.56 158 SER B N 1
ATOM 2576 C CA . SER B 1 158 ? -0.999 -6.297 -12.812 1 91.56 158 SER B CA 1
ATOM 2577 C C . SER B 1 158 ? -0.849 -7.531 -11.93 1 91.56 158 SER B C 1
ATOM 2579 O O . SER B 1 158 ? 0.267 -7.996 -11.695 1 91.56 158 SER B O 1
ATOM 2581 N N . ILE B 1 159 ? -2.012 -8.008 -11.398 1 94.12 159 ILE B N 1
ATOM 2582 C CA . ILE B 1 159 ? -1.963 -9.203 -10.562 1 94.12 159 ILE B CA 1
ATOM 2583 C C . ILE B 1 159 ? -1.652 -10.422 -11.43 1 94.12 159 ILE B C 1
ATOM 2585 O O . ILE B 1 159 ? -2.383 -10.719 -12.375 1 94.12 159 ILE B O 1
ATOM 2589 N N . CYS B 1 160 ? -0.695 -11.117 -11.023 1 94.12 160 CYS B N 1
ATOM 2590 C CA . CYS B 1 160 ? -0.23 -12.258 -11.805 1 94.12 160 CYS B CA 1
ATOM 2591 C C . CYS B 1 160 ? -1.008 -13.516 -11.453 1 94.12 160 CYS B C 1
ATOM 2593 O O . CYS B 1 160 ? -1.239 -13.797 -10.273 1 94.12 160 CYS B O 1
ATOM 2595 N N . GLN B 1 161 ? -1.364 -14.25 -12.461 1 92.81 161 GLN B N 1
ATOM 2596 C CA . GLN B 1 161 ? -1.958 -15.578 -12.32 1 92.81 161 GLN B CA 1
ATOM 2597 C C . GLN B 1 161 ? -1.259 -16.594 -13.227 1 92.81 161 GLN B C 1
ATOM 2599 O O . GLN B 1 161 ? -1.384 -16.516 -14.453 1 92.81 161 GLN B O 1
ATOM 2604 N N . VAL B 1 162 ? -0.596 -17.469 -12.641 1 93.38 162 VAL B N 1
ATOM 2605 C CA . VAL B 1 162 ? 0.065 -18.531 -13.398 1 93.38 162 VAL B CA 1
ATOM 2606 C C . VAL B 1 162 ? -0.973 -19.531 -13.906 1 93.38 162 VAL B C 1
ATOM 2608 O O . VAL B 1 162 ? -1.855 -19.953 -13.164 1 93.38 162 VAL B O 1
ATOM 2611 N N . GLN B 1 163 ? -0.873 -19.812 -15.172 1 92.62 163 GLN B N 1
ATOM 2612 C CA . GLN B 1 163 ? -1.781 -20.766 -15.797 1 92.62 163 GLN B CA 1
ATOM 2613 C C . GLN B 1 163 ? -1.154 -22.156 -15.867 1 92.62 163 GLN B C 1
ATOM 2615 O O . GLN B 1 163 ? -0.03 -22.312 -16.344 1 92.62 163 GLN B O 1
ATOM 2620 N N . THR B 1 164 ? -1.923 -23.156 -15.328 1 93 164 THR B N 1
ATOM 2621 C CA . THR B 1 164 ? -1.413 -24.516 -15.352 1 93 164 THR B CA 1
ATOM 2622 C C . THR B 1 164 ? -2.496 -25.5 -15.805 1 93 164 THR B C 1
ATOM 2624 O O . THR B 1 164 ? -3.678 -25.141 -15.844 1 93 164 THR B O 1
ATOM 2627 N N . ILE B 1 165 ? -2.072 -26.688 -16.188 1 93.62 165 ILE B N 1
ATOM 2628 C CA . ILE B 1 165 ? -2.967 -27.797 -16.5 1 93.62 165 ILE B CA 1
ATOM 2629 C C . ILE B 1 165 ? -2.51 -29.047 -15.758 1 93.62 165 ILE B C 1
ATOM 2631 O O . ILE B 1 165 ? -1.326 -29.188 -15.445 1 93.62 165 ILE B O 1
ATOM 2635 N N . PRO B 1 166 ? -3.477 -29.891 -15.43 1 93.5 166 PRO B N 1
ATOM 2636 C CA . PRO B 1 166 ? -3.084 -31.109 -14.742 1 93.5 166 PRO B CA 1
ATOM 2637 C C . PRO B 1 166 ? -2.127 -31.969 -15.562 1 93.5 166 PRO B C 1
ATOM 2639 O O . PRO B 1 166 ? -2.191 -31.969 -16.797 1 93.5 166 PRO B O 1
ATOM 2642 N N . LEU B 1 167 ? -1.296 -32.75 -14.867 1 90.25 167 LEU B N 1
ATOM 2643 C CA . LEU B 1 167 ? -0.34 -33.625 -15.547 1 90.25 167 LEU B CA 1
ATOM 2644 C C . LEU B 1 167 ? -1.059 -34.688 -16.375 1 90.25 167 LEU B C 1
ATOM 2646 O O . LEU B 1 167 ? -0.542 -35.156 -17.391 1 90.25 167 LEU B O 1
ATOM 2650 N N . SER B 1 168 ? -2.23 -35.219 -15.867 1 80.25 168 SER B N 1
ATOM 2651 C CA . SER B 1 168 ? -2.982 -36.312 -16.516 1 80.25 168 SER B CA 1
ATOM 2652 C C . SER B 1 168 ? -3.447 -35.906 -17.906 1 80.25 168 SER B C 1
ATOM 2654 O O . SER B 1 168 ? -3.697 -36.75 -18.75 1 80.25 168 SER B O 1
ATOM 2656 N N . ILE B 1 169 ? -3.77 -34.75 -18.172 1 66.94 169 ILE B N 1
ATOM 2657 C CA . ILE B 1 169 ? -4.297 -34.281 -19.453 1 66.94 169 ILE B CA 1
ATOM 2658 C C . ILE B 1 169 ? -3.184 -34.312 -20.5 1 66.94 169 ILE B C 1
ATOM 2660 O O . ILE B 1 169 ? -3.43 -34.562 -21.672 1 66.94 169 ILE B O 1
ATOM 2664 N N . LYS B 1 170 ? -2.043 -34 -20.266 1 57.78 170 LYS B N 1
ATOM 2665 C CA . LYS B 1 170 ? -0.998 -33.969 -21.281 1 57.78 170 LYS B CA 1
ATOM 2666 C C . LYS B 1 170 ? -0.784 -35.344 -21.891 1 57.78 170 LYS B C 1
ATOM 2668 O O . LYS B 1 170 ? -0.472 -35.469 -23.078 1 57.78 170 LYS B O 1
ATOM 2673 N N . ARG B 1 171 ? -0.877 -36.406 -21.203 1 49.84 171 ARG B N 1
ATOM 2674 C CA . ARG B 1 171 ? -0.566 -37.688 -21.844 1 49.84 171 ARG B CA 1
ATOM 2675 C C . ARG B 1 171 ? -1.389 -37.875 -23.109 1 49.84 171 ARG B C 1
ATOM 2677 O O . ARG B 1 171 ? -0.956 -38.531 -24.047 1 49.84 171 ARG B O 1
ATOM 2684 N N . PHE B 1 172 ? -2.555 -37.219 -23.219 1 43.66 172 PHE B N 1
ATOM 2685 C CA . PHE B 1 172 ? -3.266 -37.625 -24.422 1 43.66 172 PHE B CA 1
ATOM 2686 C C . PHE B 1 172 ? -2.91 -36.719 -25.594 1 43.66 172 PHE B C 1
ATOM 2688 O O . PHE B 1 172 ? -3.277 -37 -26.734 1 43.66 172 PHE B O 1
ATOM 2695 N N . SER B 1 173 ? -2.395 -35.531 -25.344 1 38.44 173 SER B N 1
ATOM 2696 C CA . SER B 1 173 ? -2.246 -34.812 -26.594 1 38.44 173 SER B CA 1
ATOM 2697 C C . SER B 1 173 ? -0.96 -35.188 -27.328 1 38.44 173 SER B C 1
ATOM 2699 O O . SER B 1 173 ? -0.614 -34.594 -28.344 1 38.44 173 SER B O 1
ATOM 2701 N N . SER B 1 174 ? -0.132 -36.062 -26.688 1 31.48 174 SER B N 1
ATOM 2702 C CA . SER B 1 174 ? 0.812 -36.594 -27.672 1 31.48 174 SER B CA 1
ATOM 2703 C C . SER B 1 174 ? 0.152 -37.656 -28.547 1 31.48 174 SER B C 1
ATOM 2705 O O . SER B 1 174 ? -0.688 -38.438 -28.078 1 31.48 174 SER B O 1
#